Protein 7OXK (pdb70)

Organism: Thermus thermophilus (strain ATCC 27634 / DSM 579 / HB8) (NCBI:txid300852)

Radius of gyration: 18.19 Å; Cα contacts (8 Å, |Δi|>4): 387; chains: 3; bounding box: 28×54×37 Å

Nearest PDB structures (foldseek):
  7oxh-assembly1_A  TM=9.292E-01  e=3.862E-28  Thermus thermophilus HB8
  4odk-assembly1_A  TM=9.612E-01  e=6.413E-27  Thermus thermophilus
  5i7q-assembly1_A  TM=9.514E-01  e=7.307E-13  Homo sapiens
  4dt4-assembly1_A  TM=8.333E-01  e=6.173E-13  Escherichia coli K-12
  2m2a-assembly1_A  TM=6.272E-01  e=4.429E-09  Escherichia coli K-12

Secondary structure (DSSP, 8-state):
-B--TTEEEEEEEEEEETTEEEEEEEEEEETTSS-B-HHHHHHHTT-BTT-EEEEEE-STTTT-PPPGGGEEEEEGGGS-TTS---TT-EEEEE-SS--EEEEEEEEEETTEEEEE-S-TTTT--EEEEEEEEEEEEPPHHHHHHTS---/--TTTT-BSS----/----S---EE-

Structure (mmCIF, N/CA/C/O backbone):
data_7OXK
#
_entry.id   7OXK
#
_cell.length_a   109.365
_cell.length_b   109.365
_cell.length_c   93.641
_cell.angle_alpha   90.000
_cell.angle_beta   90.000
_cell.angle_gamma   120.000
#
_symmetry.space_group_name_H-M   'P 64 2 2'
#
loop_
_entity.id
_entity.type
_entity.pdbx_description
1 polymer 'Peptidyl-prolyl cis-trans isomerase'
2 polymer '30S ribosomal protein S2'
3 water water
#
loop_
_atom_site.group_PDB
_atom_site.id
_atom_site.type_symbol
_atom_site.label_atom_id
_atom_site.label_alt_id
_atom_site.label_comp_id
_atom_site.label_asym_id
_atom_site.label_entity_id
_atom_site.label_seq_id
_atom_site.pdbx_PDB_ins_code
_atom_site.Cartn_x
_atom_site.Cartn_y
_atom_site.Cartn_z
_atom_site.occupancy
_atom_site.B_iso_or_equiv
_atom_site.auth_seq_id
_atom_site.auth_comp_id
_atom_site.auth_asym_id
_atom_site.auth_atom_id
_atom_site.pdbx_PDB_model_num
ATOM 1 N N . MET A 1 1 ? 40.43400 63.04900 29.24000 1.000 134.23033 1 MET A N 1
ATOM 2 C CA . MET A 1 1 ? 39.15800 62.35000 29.34500 1.000 128.65127 1 MET A CA 1
ATOM 3 C C . MET A 1 1 ? 39.03600 61.67000 30.71100 1.000 115.53065 1 MET A C 1
ATOM 4 O O . MET A 1 1 ? 40.03800 61.27200 31.30600 1.000 118.60479 1 MET A O 1
ATOM 9 N N . LYS A 1 2 ? 37.81000 61.55300 31.21600 1.000 105.45921 2 LYS A N 1
ATOM 10 C CA . LYS A 1 2 ? 37.56500 61.02100 32.54700 1.000 103.17838 2 LYS A CA 1
ATOM 11 C C . LYS A 1 2 ? 36.94200 59.63300 32.47100 1.000 100.13601 2 LYS A C 1
ATOM 12 O O . LYS A 1 2 ? 36.22400 59.30300 31.52200 1.000 97.79396 2 LYS A O 1
ATOM 18 N N . VAL A 1 3 ? 37.22000 58.82700 33.49500 1.000 96.52747 3 VAL A N 1
ATOM 19 C CA . VAL A 1 3 ? 36.68400 57.47300 33.56900 1.000 89.05149 3 VAL A CA 1
ATOM 20 C C . VAL A 1 3 ? 35.17300 57.54300 33.73000 1.000 91.68396 3 VAL A C 1
ATOM 21 O O . VAL A 1 3 ? 34.66100 58.15400 34.67700 1.000 91.50088 3 VAL A O 1
ATOM 25 N N . GLY A 1 4 ? 34.45700 56.91100 32.81100 1.000 92.06352 4 GLY A N 1
ATOM 26 C CA . GLY A 1 4 ? 33.01700 56.87300 32.87900 1.000 80.10618 4 GLY A CA 1
ATOM 27 C C . GLY A 1 4 ? 32.48300 55.70300 32.08900 1.000 84.16500 4 GLY A C 1
ATOM 28 O O . GLY A 1 4 ? 33.23500 54.83500 31.64100 1.000 88.22857 4 GLY A O 1
ATOM 29 N N . GLN A 1 5 ? 31.16500 55.69900 31.91100 1.000 86.87766 5 GLN A N 1
ATOM 30 C CA . GLN A 1 5 ? 30.50600 54.59500 31.22800 1.000 81.03814 5 GLN A CA 1
ATOM 31 C C . GLN A 1 5 ? 31.00500 54.45600 29.79500 1.000 88.85361 5 GLN A C 1
ATOM 32 O O . GLN A 1 5 ? 31.29900 55.44900 29.12100 1.000 100.45246 5 GLN A O 1
ATOM 38 N N . ASP A 1 6 ? 31.11400 53.20400 29.34200 1.000 96.08670 6 ASP A N 1
ATOM 39 C CA . ASP A 1 6 ? 31.48700 52.83800 27.97500 1.000 94.47158 6 ASP A CA 1
ATOM 40 C C . ASP A 1 6 ? 32.90000 53.29500 27.60400 1.000 86.44080 6 ASP A C 1
ATOM 41 O O . ASP A 1 6 ? 33.25800 53.32200 26.42300 1.000 91.65838 6 ASP A O 1
ATOM 46 N N . LYS A 1 7 ? 33.72400 53.64700 28.58600 1.000 81.90056 7 LYS A N 1
ATOM 47 C CA . LYS A 1 7 ? 35.11500 54.00200 28.34400 1.000 76.60488 7 LYS A CA 1
ATOM 48 C C . LYS A 1 7 ? 35.99300 52.79300 28.62700 1.000 75.45089 7 LYS A C 1
ATOM 49 O O . LYS A 1 7 ? 35.87700 52.17300 29.69000 1.000 87.49441 7 LYS A O 1
ATOM 55 N N . VAL A 1 8 ? 36.85300 52.44900 27.67100 1.000 76.37275 8 VAL A N 1
ATOM 56 C CA . VAL A 1 8 ? 37.91100 51.48000 27.92600 1.000 83.09316 8 VAL A CA 1
ATOM 57 C C . VAL A 1 8 ? 38.98800 52.14900 28.76600 1.000 77.13502 8 VAL A C 1
ATOM 58 O O . VAL A 1 8 ? 39.58900 53.15100 28.35400 1.000 87.20164 8 VAL A O 1
ATOM 62 N N . VAL A 1 9 ? 39.23500 51.59800 29.94800 1.000 74.09746 9 VAL A N 1
ATOM 63 C CA . VAL A 1 9 ? 40.16400 52.17500 30.90900 1.000 85.04728 9 VAL A CA 1
ATOM 64 C C . VAL A 1 9 ? 41.27700 51.16900 31.13000 1.000 82.38828 9 VAL A C 1
ATOM 65 O O . VAL A 1 9 ? 41.01300 50.01500 31.48700 1.000 84.55114 9 VAL A O 1
ATOM 69 N N . THR A 1 10 ? 42.51200 51.59500 30.91100 1.000 82.28376 10 THR A N 1
ATOM 70 C CA . THR A 1 10 ? 43.67000 50.81000 31.29400 1.000 94.06488 10 THR A CA 1
ATOM 71 C C . THR A 1 10 ? 44.32500 51.46100 32.50300 1.000 91.83297 10 THR A C 1
ATOM 72 O O . THR A 1 10 ? 44.47100 52.69200 32.55600 1.000 91.92755 10 THR A O 1
ATOM 76 N N . ILE A 1 11 ? 44.70200 50.62400 33.47500 1.000 86.71939 11 ILE A N 1
ATOM 77 C CA . ILE A 1 11 ? 45.28700 51.06700 34.73600 1.000 94.21177 11 ILE A CA 1
ATOM 78 C C . ILE A 1 11 ? 46.35400 50.07900 35.19000 1.000 97.11986 11 ILE A C 1
ATOM 79 O O . ILE A 1 11 ? 46.27100 48.87100 34.93200 1.000 95.34846 11 ILE A O 1
ATOM 84 N N . ARG A 1 12 ? 47.36300 50.61600 35.87900 1.000 105.11135 12 ARG A N 1
ATOM 85 C CA . ARG A 1 12 ? 48.32700 49.83900 36.64300 1.000 105.11846 12 ARG A CA 1
ATOM 86 C C . ARG A 1 12 ? 47.86700 49.73800 38.09100 1.000 102.53507 12 ARG A C 1
ATOM 87 O O . ARG A 1 12 ? 47.22700 50.64900 38.62200 1.000 107.41601 12 ARG A O 1
ATOM 95 N N . TYR A 1 13 ? 48.21100 48.62600 38.73500 1.000 103.01736 13 TYR A N 1
ATOM 96 C CA . TYR A 1 13 ? 47.74400 48.38300 40.09100 1.000 108.20189 13 TYR A CA 1
ATOM 97 C C . TYR A 1 13 ? 48.74800 47.52600 40.84400 1.000 119.72299 13 TYR A C 1
ATOM 98 O O . TYR A 1 13 ? 49.55500 46.80300 40.25200 1.000 128.29571 13 TYR A O 1
ATOM 107 N N . THR A 1 14 ? 48.67300 47.61800 42.16800 1.000 122.92325 14 THR A N 1
ATOM 108 C CA . THR A 1 14 ? 49.30000 46.66400 43.06900 1.000 124.41332 14 THR A CA 1
ATOM 109 C C . THR A 1 14 ? 48.36200 46.46400 44.25300 1.000 120.20038 14 THR A C 1
ATOM 110 O O . THR A 1 14 ? 47.79000 47.42800 44.77200 1.000 117.72692 14 THR A O 1
ATOM 114 N N . LEU A 1 15 ? 48.18000 45.20900 44.65300 1.000 116.51074 15 LEU A N 1
ATOM 115 C CA . LEU A 1 15 ? 47.14400 44.82200 45.60000 1.000 105.97871 15 LEU A CA 1
ATOM 116 C C . LEU A 1 15 ? 47.75500 44.46200 46.94500 1.000 115.88403 15 LEU A C 1
ATOM 117 O O . LEU A 1 15 ? 48.63500 43.59900 47.02400 1.000 119.27190 15 LEU A O 1
ATOM 122 N N . GLN A 1 16 ? 47.27300 45.11600 47.99700 1.000 122.07891 16 GLN A N 1
ATOM 123 C CA . GLN A 1 16 ? 47.65100 44.81200 49.36800 1.000 129.45643 16 GLN A CA 1
ATOM 124 C C . GLN A 1 16 ? 46.50600 44.07800 50.05000 1.000 131.85562 16 GLN A C 1
ATOM 125 O O . GLN A 1 16 ? 45.36800 44.55700 50.05000 1.000 149.49883 16 GLN A O 1
ATOM 131 N N . VAL A 1 17 ? 46.80300 42.90900 50.60800 1.000 123.62314 17 VAL A N 1
ATOM 132 C CA . VAL A 1 17 ? 45.88200 42.19400 51.48300 1.000 115.75589 17 VAL A CA 1
ATOM 133 C C . VAL A 1 17 ? 46.62500 41.89600 52.77700 1.000 127.41487 17 VAL A C 1
ATOM 134 O O . VAL A 1 17 ? 47.66400 41.22500 52.75800 1.000 133.72982 17 VAL A O 1
ATOM 138 N N . GLU A 1 18 ? 46.09700 42.40200 53.89500 1.000 133.90624 18 GLU A N 1
ATOM 139 C CA . GLU A 1 18 ? 46.69100 42.20600 55.22000 1.000 146.50356 18 GLU A CA 1
ATOM 140 C C . GLU A 1 18 ? 48.09900 42.79700 55.29000 1.000 151.79849 18 GLU A C 1
ATOM 141 O O . GLU A 1 18 ? 49.00300 42.22800 55.90500 1.000 164.02669 18 GLU A O 1
ATOM 147 N N . GLY A 1 19 ? 48.28900 43.95600 54.65600 1.000 144.62477 19 GLY A N 1
ATOM 148 C CA . GLY A 1 19 ? 49.58200 44.60600 54.61200 1.000 142.92461 19 GLY A CA 1
ATOM 149 C C . GLY A 1 19 ? 50.60500 43.95200 53.70800 1.000 137.13153 19 GLY A C 1
ATOM 150 O O . GLY A 1 19 ? 51.64300 44.56400 53.42700 1.000 135.39988 19 GLY A O 1
ATOM 151 N N . GLU A 1 20 ? 50.35500 42.73100 53.24700 1.000 135.29444 20 GLU A N 1
ATOM 152 C CA . GLU A 1 20 ? 51.24000 42.03400 52.32900 1.000 143.97204 20 GLU A CA 1
ATOM 153 C C . GLU A 1 20 ? 50.83200 42.34100 50.89100 1.000 148.98289 20 GLU A C 1
ATOM 154 O O . GLU A 1 20 ? 49.66200 42.60300 50.60400 1.000 151.51803 20 GLU A O 1
ATOM 160 N N . VAL A 1 21 ? 51.81500 42.34500 49.99200 1.000 150.76306 21 VAL A N 1
ATOM 161 C CA . VAL A 1 21 ? 51.55600 42.48700 48.56200 1.000 138.24922 21 VAL A CA 1
ATOM 162 C C . VAL A 1 21 ? 51.36400 41.09800 47.97200 1.000 139.16387 21 VAL A C 1
ATOM 163 O O . VAL A 1 21 ? 52.15700 40.18700 48.23800 1.000 148.53944 21 VAL A O 1
ATOM 167 N N . LEU A 1 22 ? 50.31300 40.92900 47.17500 1.000 134.36982 22 LEU A N 1
ATOM 168 C CA . LEU A 1 22 ? 49.99700 39.63000 46.59900 1.000 146.78945 22 LEU A CA 1
ATOM 169 C C . LEU A 1 22 ? 50.01800 39.60300 45.08000 1.000 163.92613 22 LEU A C 1
ATOM 170 O O . LEU A 1 22 ? 50.27900 38.54300 44.50600 1.000 198.77438 22 LEU A O 1
ATOM 175 N N . ASP A 1 23 ? 49.75700 40.72500 44.41300 1.000 150.33889 23 ASP A N 1
ATOM 176 C CA . ASP A 1 23 ? 49.98300 40.80600 42.97700 1.000 145.95545 23 ASP A CA 1
ATOM 177 C C . ASP A 1 23 ? 50.11500 42.26900 42.58300 1.000 129.41408 23 ASP A C 1
ATOM 178 O O . ASP A 1 23 ? 49.67500 43.17000 43.30100 1.000 121.77507 23 ASP A O 1
ATOM 183 N N . GLN A 1 24 ? 50.77600 42.48800 41.44900 1.000 123.43239 24 GLN A N 1
ATOM 184 C CA . GLN A 1 24 ? 50.89100 43.80000 40.83300 1.000 122.00687 24 GLN A CA 1
ATOM 185 C C . GLN A 1 24 ? 50.88800 43.59100 39.32900 1.000 126.61227 24 GLN A C 1
ATOM 186 O O . GLN A 1 24 ? 51.45600 42.61500 38.83300 1.000 131.30675 24 GLN A O 1
ATOM 192 N N . GLY A 1 25 ? 50.24000 44.49500 38.60900 1.000 124.02411 25 GLY A N 1
ATOM 193 C CA . GLY A 1 25 ? 50.12300 44.31600 37.17800 1.000 121.03928 25 GLY A CA 1
ATOM 194 C C . GLY A 1 25 ? 49.44500 45.48200 36.50200 1.000 108.73512 25 GLY A C 1
ATOM 195 O O . GLY A 1 25 ? 49.36900 46.58600 37.04500 1.000 101.95752 25 GLY A O 1
ATOM 196 N N . GLU A 1 26 ? 48.94300 45.21000 35.30100 1.000 102.07775 26 GLU A N 1
ATOM 197 C CA . GLU A 1 26 ? 48.41500 46.23400 34.41200 1.000 106.93876 26 GLU A CA 1
ATOM 198 C C . GLU A 1 26 ? 47.31300 45.60200 33.57900 1.000 106.66074 26 GLU A C 1
ATOM 199 O O . GLU A 1 26 ? 47.50000 44.50600 33.03900 1.000 116.06772 26 GLU A O 1
ATOM 205 N N . LEU A 1 27 ? 46.17100 46.27900 33.47900 1.000 87.99260 27 LEU A N 1
ATOM 206 C CA . LEU A 1 27 ? 45.04900 45.68700 32.76200 1.000 91.20470 27 LEU A CA 1
ATOM 207 C C . LEU A 1 27 ? 44.10800 46.77700 32.27600 1.000 94.89870 27 LEU A C 1
ATOM 208 O O . LEU A 1 27 ? 44.06500 47.88100 32.82600 1.000 94.80913 27 LEU A O 1
ATOM 213 N N . SER A 1 28 ? 43.34100 46.43700 31.24100 1.000 93.96127 28 SER A N 1
ATOM 214 C CA . SER A 1 28 ? 42.35000 47.32300 30.65200 1.000 79.66361 28 SER A CA 1
ATOM 215 C C . SER A 1 28 ? 40.99400 46.63500 30.66900 1.000 85.15056 28 SER A C 1
ATOM 216 O O . SER A 1 28 ? 40.88300 45.45200 30.33300 1.000 95.07314 28 SER A O 1
ATOM 219 N N . TYR A 1 29 ? 39.96800 47.38300 31.06000 1.000 72.22683 29 TYR A N 1
ATOM 220 C CA . TYR A 1 29 ? 38.61900 46.85600 31.17400 1.000 70.63733 29 TYR A CA 1
ATOM 221 C C . TYR A 1 29 ? 37.63600 47.84500 30.57100 1.000 80.63667 29 TYR A C 1
ATOM 222 O O . TYR A 1 29 ? 37.90000 49.05000 30.50700 1.000 83.91107 29 TYR A O 1
ATOM 231 N N . LEU A 1 30 ? 36.49400 47.32500 30.13200 1.000 83.05409 30 LEU A N 1
ATOM 232 C CA . LEU A 1 30 ? 35.40600 48.18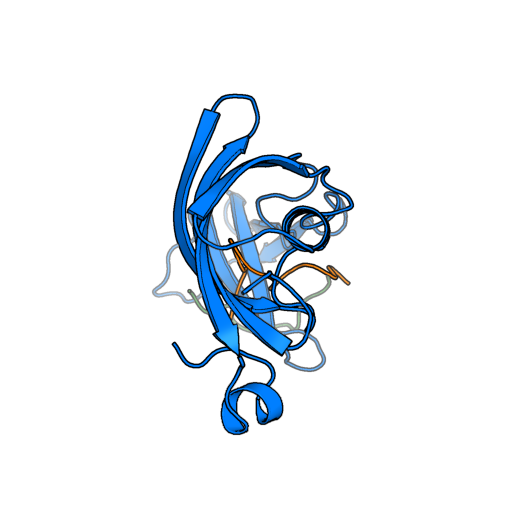000 29.67700 1.000 66.56939 30 LEU A CA 1
ATOM 233 C C . LEU A 1 30 ? 34.60900 48.64300 30.89000 1.000 64.08208 30 LEU A C 1
ATOM 234 O O . LEU A 1 30 ? 34.03500 47.82400 31.61800 1.000 65.40043 30 LEU A O 1
ATOM 239 N N . HIS A 1 31 ? 34.58100 49.95300 31.11300 1.000 64.69201 31 HIS A N 1
ATOM 240 C CA . HIS A 1 31 ? 33.95600 50.50100 32.30800 1.000 70.47085 31 HIS A CA 1
ATOM 241 C C . HIS A 1 31 ? 32.44000 50.45700 32.19000 1.000 75.44798 31 HIS A C 1
ATOM 242 O O . HIS A 1 31 ? 31.87800 50.84600 31.16200 1.000 80.13639 31 HIS A O 1
ATOM 249 N N . GLY A 1 32 ? 31.78300 49.98200 33.24300 1.000 70.42743 32 GLY A N 1
ATOM 250 C CA . GLY A 1 32 ? 30.33700 50.01800 33.32100 1.000 57.87594 32 GLY A CA 1
ATOM 251 C C . GLY A 1 32 ? 29.61500 48.79200 32.81300 1.000 61.24126 32 GLY A C 1
ATOM 252 O O . GLY A 1 32 ? 28.38600 48.82600 32.69200 1.000 70.17443 32 GLY A O 1
ATOM 253 N N . HIS A 1 33 ? 30.32800 47.70800 32.51600 1.000 78.90403 33 HIS A N 1
ATOM 254 C CA . HIS A 1 33 ? 29.69500 46.49400 32.01700 1.000 79.08115 33 HIS A CA 1
ATOM 255 C C . HIS A 1 33 ? 29.91600 45.31100 32.95300 1.000 72.88728 33 HIS A C 1
ATOM 256 O O . HIS A 1 33 ? 29.85600 44.15800 32.51400 1.000 71.25795 33 HIS A O 1
ATOM 2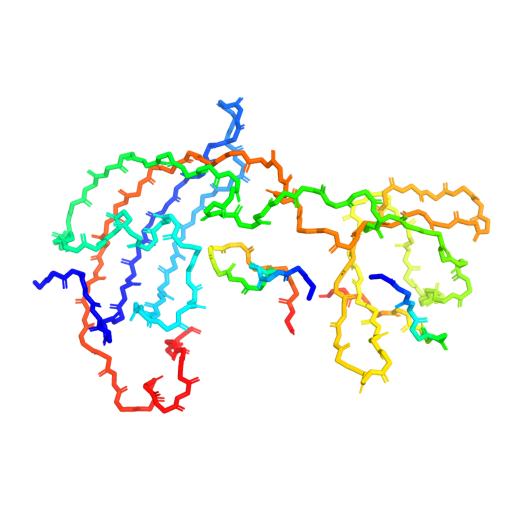63 N N . ARG A 1 34 ? 30.16800 45.58000 34.23700 1.000 75.45681 34 ARG A N 1
ATOM 264 C CA . ARG A 1 34 ? 30.38600 44.54100 35.24500 1.000 69.29591 34 ARG A CA 1
ATOM 265 C C . ARG A 1 34 ? 31.57400 43.65200 34.88100 1.000 74.67383 34 ARG A C 1
ATOM 266 O O . ARG A 1 34 ? 31.50100 42.42400 34.94100 1.000 84.11716 34 ARG A O 1
ATOM 274 N N . ASN A 1 35 ? 32.68000 44.28900 34.49300 1.000 70.19520 35 ASN A N 1
ATOM 275 C CA . ASN A 1 35 ? 33.92800 43.57900 34.24400 1.000 66.60362 35 ASN A CA 1
ATOM 276 C C . ASN A 1 35 ? 34.94700 43.75700 35.36100 1.000 71.23186 35 ASN A C 1
ATOM 277 O O . ASN A 1 35 ? 35.90000 42.97400 35.44200 1.000 70.99269 35 ASN A O 1
ATOM 282 N N . LEU A 1 36 ? 34.78100 44.77100 36.20300 1.000 79.35364 36 LEU A N 1
ATOM 283 C CA . LEU A 1 36 ? 35.65900 45.02100 37.33300 1.000 73.18955 36 LEU A CA 1
ATOM 284 C C . LEU A 1 36 ? 34.86700 44.83700 38.61700 1.000 78.67482 36 LEU A C 1
ATOM 285 O O . LEU A 1 36 ? 33.63400 44.89400 38.61500 1.000 73.51350 36 LEU A O 1
ATOM 290 N N . ILE A 1 37 ? 35.58300 44.61100 39.71600 1.000 81.20909 37 ILE A N 1
ATOM 291 C CA . ILE A 1 37 ? 34.86500 44.44000 40.98500 1.000 82.13378 37 ILE A CA 1
ATOM 292 C C . ILE A 1 37 ? 34.15200 45.73800 41.33300 1.000 72.03249 37 ILE A C 1
ATOM 293 O O . ILE A 1 37 ? 34.68500 46.83300 41.05400 1.000 64.40652 37 ILE A O 1
ATOM 298 N N . PRO A 1 38 ? 32.95400 45.68200 41.92500 1.000 70.03082 38 PRO A N 1
ATOM 299 C CA . PRO A 1 38 ? 32.19200 46.92100 42.16300 1.000 66.63231 38 PRO A CA 1
ATOM 300 C C . PRO A 1 38 ? 32.98600 48.01700 42.85300 1.000 72.48560 38 PRO A C 1
ATOM 301 O O . PRO A 1 38 ? 33.03000 49.14100 42.34300 1.000 70.74348 38 PRO A O 1
ATOM 305 N N . GLY A 1 39 ? 33.63500 47.71700 43.98200 1.000 79.45427 39 GLY A N 1
ATOM 306 C CA . GLY A 1 39 ? 34.31800 48.76000 44.73400 1.000 79.56421 39 GLY A CA 1
ATOM 307 C C . GLY A 1 39 ? 35.36400 49.49200 43.91400 1.000 85.22346 39 GLY A C 1
ATOM 308 O O . GLY A 1 39 ? 35.44600 50.72300 43.94200 1.000 99.96095 39 GLY A O 1
ATOM 309 N N . LEU A 1 40 ? 36.17300 48.74500 43.16400 1.000 85.44297 40 LEU A N 1
ATOM 310 C CA . LEU A 1 40 ? 37.18200 49.37900 42.32400 1.000 85.83626 40 LEU A CA 1
ATOM 311 C C . LEU A 1 40 ? 36.53900 50.25200 41.25300 1.000 83.77645 40 LEU A C 1
ATOM 312 O O . LEU A 1 40 ? 37.03800 51.34200 40.94700 1.000 85.63254 40 LEU A O 1
ATOM 317 N N . GLU A 1 41 ? 35.42700 49.79000 40.67300 1.000 81.80452 41 GLU A N 1
ATOM 318 C CA . GLU A 1 41 ? 34.75000 50.57700 39.64800 1.000 80.93567 41 GLU A CA 1
ATOM 319 C C . GLU A 1 41 ? 34.21200 51.87800 40.23300 1.000 90.95514 41 GLU A C 1
ATOM 320 O O . GLU A 1 41 ? 34.38200 52.95300 39.64500 1.000 96.84647 41 GLU A O 1
ATOM 326 N N . GLU A 1 42 ? 33.56800 51.80100 41.40100 1.000 87.87431 42 GLU A N 1
ATOM 327 C CA . GLU A 1 42 ? 33.09500 53.01200 42.06500 1.000 92.65299 42 GLU A CA 1
ATOM 328 C C . GLU A 1 42 ? 34.25100 53.94400 42.39700 1.000 92.94893 42 GLU A C 1
ATOM 329 O O . GLU A 1 42 ? 34.10000 55.17000 42.32900 1.000 103.81154 42 GLU A O 1
ATOM 335 N N . ALA A 1 43 ? 35.41200 53.38300 42.74400 1.000 89.57230 43 ALA A N 1
ATOM 336 C CA . ALA A 1 43 ? 36.57200 54.21200 43.05500 1.000 85.42461 43 ALA A CA 1
ATOM 337 C C . ALA A 1 43 ? 37.09100 54.93200 41.81700 1.000 92.89162 43 ALA A C 1
ATOM 338 O O . ALA A 1 43 ? 37.46900 56.10800 41.88900 1.000 102.52800 43 ALA A O 1
ATOM 340 N N . LEU A 1 44 ? 37.11600 54.24700 40.67400 1.000 90.15235 44 LEU A N 1
ATOM 341 C CA . LEU A 1 44 ? 37.67600 54.82900 39.46100 1.000 86.29954 44 LEU A CA 1
ATOM 342 C C . LEU A 1 44 ? 36.72500 55.78700 38.75400 1.000 85.85169 44 LEU A C 1
ATOM 343 O O . LEU A 1 44 ? 37.17200 56.53200 37.87700 1.000 80.12196 44 LEU A O 1
ATOM 348 N N . GLU A 1 45 ? 35.44100 55.78600 39.10700 1.000 85.95631 45 GLU A N 1
ATOM 349 C CA . GLU A 1 45 ? 34.47900 56.64300 38.42500 1.000 86.28527 45 GLU A CA 1
ATOM 350 C C . GLU A 1 45 ? 34.84200 58.10900 38.62200 1.000 94.58641 45 GLU A C 1
ATOM 351 O O . GLU A 1 45 ? 35.09300 58.55500 39.74600 1.000 102.47363 45 GLU A O 1
ATOM 357 N N . GLY A 1 46 ? 34.88400 58.85300 37.51700 1.000 93.95673 46 GLY A N 1
ATOM 358 C CA . GLY A 1 46 ? 35.19500 60.26400 37.54800 1.000 100.93107 46 GLY A CA 1
ATOM 359 C C . GLY A 1 46 ? 36.66900 60.60000 37.48700 1.000 111.63433 46 GLY A C 1
ATOM 360 O O . GLY A 1 46 ? 37.00900 61.76600 37.24700 1.000 125.62107 46 GLY A O 1
ATOM 361 N N . ARG A 1 47 ? 37.55200 59.62700 37.69600 1.000 105.10018 47 ARG A N 1
ATOM 362 C CA . ARG A 1 47 ? 38.98100 59.89300 37.66400 1.000 102.62531 47 ARG A CA 1
ATOM 363 C C . ARG A 1 47 ? 39.42600 60.27800 36.25600 1.000 106.68044 47 ARG A C 1
ATOM 364 O O . ARG A 1 47 ? 38.78600 59.94300 35.25600 1.000 103.71742 47 ARG A O 1
ATOM 372 N N . GLU A 1 48 ? 40.54600 60.99400 36.19100 1.000 116.19070 48 GLU A N 1
ATOM 373 C CA . GLU A 1 48 ? 41.10900 61.48400 34.94400 1.000 121.86898 48 GLU A CA 1
ATOM 374 C C . GLU A 1 48 ? 42.49100 60.87600 34.73700 1.000 117.57641 48 GLU A C 1
ATOM 375 O O . GLU A 1 48 ? 43.20400 60.59100 35.70200 1.000 116.60867 48 GLU A O 1
ATOM 381 N N . GLU A 1 49 ? 42.84900 60.66700 33.46700 1.000 121.03060 49 GLU A N 1
ATOM 382 C CA . GLU A 1 49 ? 44.16000 60.15400 33.07500 1.000 127.21882 49 GLU A CA 1
ATOM 383 C C . GLU A 1 49 ? 45.28300 60.78700 33.88800 1.000 133.20620 49 GLU A C 1
ATOM 384 O O . GLU A 1 49 ? 45.34800 62.01000 34.03500 1.000 135.38091 49 GLU A O 1
ATOM 390 N N . GLY A 1 50 ? 46.16900 59.94100 34.41300 1.000 134.10445 50 GLY A N 1
ATOM 391 C CA . GLY A 1 50 ? 47.31700 60.37900 35.17200 1.000 138.96694 50 GLY A CA 1
ATOM 392 C C . GLY A 1 50 ? 47.13000 60.36000 36.67500 1.000 136.77871 50 GLY A C 1
ATOM 393 O O . GLY A 1 50 ? 48.12600 60.37700 37.40800 1.000 139.81420 50 GLY A O 1
ATOM 394 N N . GLU A 1 51 ? 45.88600 60.32400 37.15000 1.000 133.44742 51 GLU A N 1
ATOM 395 C CA . GLU A 1 51 ? 45.62600 60.31700 38.58100 1.000 131.73442 51 GLU A CA 1
ATOM 396 C C . GLU A 1 51 ? 46.14700 59.03300 39.21800 1.000 128.74559 51 GLU A C 1
ATOM 397 O O . GLU A 1 51 ? 46.36900 58.01800 38.55300 1.000 124.85197 51 GLU A O 1
ATOM 403 N N . ALA A 1 52 ? 46.34000 59.09200 40.53300 1.000 132.09825 52 ALA A N 1
ATOM 404 C CA . ALA A 1 52 ? 46.78000 57.94000 41.30500 1.000 128.84358 52 ALA A CA 1
ATOM 405 C C . ALA A 1 52 ? 46.20200 58.05400 42.70700 1.000 123.77048 52 ALA A C 1
ATOM 406 O O . ALA A 1 52 ? 46.10000 59.15700 43.25200 1.000 122.31165 52 ALA A O 1
ATOM 408 N N . PHE A 1 53 ? 45.82700 56.91400 43.28200 1.000 118.64961 53 PHE A N 1
ATOM 409 C CA . PHE A 1 53 ? 45.16800 56.92000 44.58100 1.000 118.06148 53 PHE A CA 1
ATOM 410 C C . PHE A 1 53 ? 45.20700 55.53100 45.20300 1.000 109.53404 53 PHE A C 1
ATOM 411 O O . PHE A 1 53 ? 45.37800 54.51600 44.51800 1.000 98.94195 53 PHE A O 1
ATOM 419 N N . GLN A 1 54 ? 45.05500 55.51000 46.52500 1.000 111.36093 54 GLN A N 1
ATOM 420 C CA . GLN A 1 54 ? 44.80200 54.28600 47.26300 1.000 116.33685 54 GLN A CA 1
ATOM 421 C C . GLN A 1 54 ? 43.30000 54.06600 47.36500 1.000 115.03841 54 GLN A C 1
ATOM 422 O O . GLN A 1 54 ? 42.51100 55.01600 47.37500 1.000 112.30389 54 GLN A O 1
ATOM 428 N N . ALA A 1 55 ? 42.91000 52.79700 47.43200 1.000 110.92210 55 ALA A N 1
ATOM 429 C CA . ALA A 1 55 ? 41.49900 52.43800 47.47100 1.000 102.02219 55 ALA A CA 1
ATOM 430 C C . ALA A 1 55 ? 41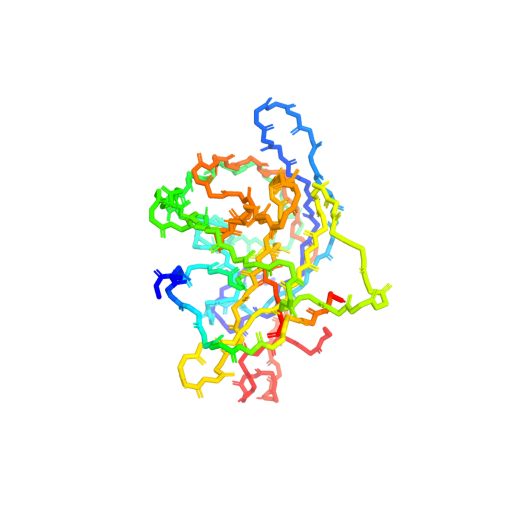.31100 51.19800 48.33100 1.000 104.70254 55 ALA A C 1
ATOM 431 O O . ALA A 1 55 ? 41.96200 50.17500 48.10000 1.000 108.48631 55 ALA A O 1
ATOM 433 N N . HIS A 1 56 ? 40.42300 51.29700 49.31600 1.000 104.85522 56 HIS A N 1
ATOM 434 C CA . HIS A 1 56 ? 40.07500 50.17700 50.18100 1.000 107.33676 56 HIS A CA 1
ATOM 435 C C . HIS A 1 56 ? 38.74400 49.60100 49.71900 1.000 102.21118 56 HIS A C 1
ATOM 436 O O . HIS A 1 56 ? 37.73000 50.30700 49.69700 1.000 105.00810 56 HIS A O 1
ATOM 443 N N . VAL A 1 57 ? 38.74900 48.32600 49.34600 1.000 98.78541 57 VAL A N 1
ATOM 444 C CA . VAL A 1 57 ? 37.55200 47.65800 48.84800 1.000 94.66170 57 VAL A CA 1
ATOM 445 C C . VAL A 1 57 ? 37.19800 46.49900 49.77200 1.000 94.92320 57 VAL A C 1
ATOM 446 O O . VAL A 1 57 ? 37.89700 45.47300 49.78000 1.000 84.81674 57 VAL A O 1
ATOM 450 N N . PRO A 1 58 ? 36.13000 46.61600 50.55900 1.000 99.58802 58 PRO A N 1
ATOM 451 C CA . PRO A 1 58 ? 35.71500 45.49900 51.41300 1.000 98.80624 58 PRO A CA 1
ATOM 452 C C . PRO A 1 58 ? 35.32400 44.28200 50.58900 1.000 91.59971 58 PRO A C 1
ATOM 453 O O . PRO A 1 58 ? 35.10900 44.35500 49.37600 1.000 94.24422 58 PRO A O 1
ATOM 457 N N . ALA A 1 59 ? 35.22900 43.14300 51.27800 1.000 87.72247 59 ALA A N 1
ATOM 458 C CA . ALA A 1 59 ? 34.93500 41.88600 50.59500 1.000 80.45564 59 ALA A CA 1
ATOM 459 C C . ALA A 1 59 ? 33.58100 41.93300 49.90200 1.000 89.64024 59 ALA A C 1
ATOM 460 O O . ALA A 1 59 ? 33.41900 41.38000 48.80800 1.000 86.94805 59 ALA A O 1
ATOM 462 N N . GLU A 1 60 ? 32.59400 42.58600 50.52400 1.000 93.96171 60 GLU A N 1
ATOM 463 C CA . GLU A 1 60 ? 31.27000 42.67300 49.91700 1.000 99.82317 60 GLU A CA 1
ATOM 464 C C . GLU A 1 60 ? 31.33700 43.32200 48.54000 1.000 94.09244 60 GLU A C 1
ATOM 465 O O . GLU A 1 60 ? 30.64900 42.89000 47.60800 1.000 100.34371 60 GLU A O 1
ATOM 471 N N . LYS A 1 61 ? 32.17200 44.34700 48.39000 1.000 83.66275 61 LYS A N 1
ATOM 472 C CA . LYS A 1 61 ? 32.34200 45.04000 47.12100 1.000 87.72155 61 LYS A CA 1
ATOM 473 C C . LYS A 1 61 ? 33.43800 44.43700 46.25300 1.000 90.84660 61 LYS A C 1
ATOM 474 O O . LYS A 1 61 ? 33.82200 45.05300 45.25300 1.000 93.49217 61 LYS A O 1
ATOM 480 N N . ALA A 1 62 ? 33.95200 43.25400 46.60500 1.000 86.22426 62 ALA A N 1
ATOM 481 C CA . ALA A 1 62 ? 35.06400 42.66700 45.85700 1.000 81.51066 62 ALA A CA 1
ATOM 482 C C . ALA A 1 62 ? 35.11800 41.17300 46.16900 1.000 97.75710 62 ALA A C 1
ATOM 483 O O . ALA A 1 62 ? 35.64300 40.77700 47.21400 1.000 115.12663 62 ALA A O 1
ATOM 485 N N . TYR A 1 63 ? 34.58000 40.36400 45.26000 1.000 88.62893 63 TYR A N 1
ATOM 486 C CA . TYR A 1 63 ? 34.68000 38.90900 45.26300 1.000 87.88170 63 TYR A CA 1
ATOM 487 C C . TYR A 1 63 ? 33.90600 38.25800 46.40300 1.000 85.08731 63 TYR A C 1
ATOM 488 O O . TYR A 1 63 ? 33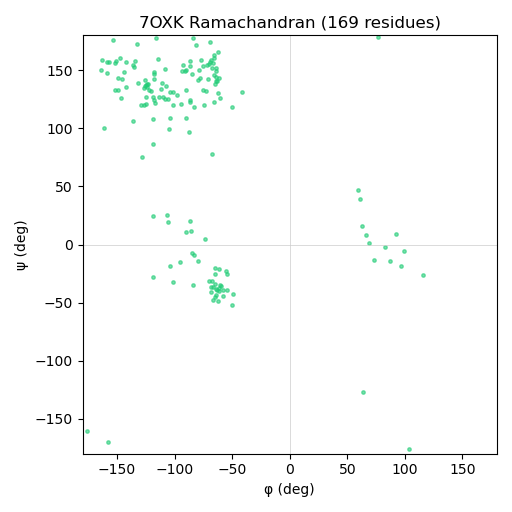.93200 37.02900 46.52600 1.000 85.68405 63 TYR A O 1
ATOM 497 N N . GLY A 1 64 ? 33.21500 39.03100 47.23300 1.000 84.50727 64 GLY A N 1
ATOM 498 C CA . GLY A 1 64 ? 32.21900 38.49100 48.12600 1.000 88.69270 64 GLY A CA 1
ATOM 499 C C . GLY A 1 64 ? 32.77200 37.78100 49.34300 1.000 86.61563 64 GLY A C 1
ATOM 500 O O . GLY A 1 64 ? 33.98500 37.65700 49.53400 1.000 85.11675 64 GLY A O 1
ATOM 501 N N . PRO A 1 65 ? 31.87500 37.30500 50.19600 1.000 86.61009 65 PRO A N 1
ATOM 502 C CA . PRO A 1 65 ? 32.29400 36.59100 51.40400 1.000 96.44974 65 PRO A CA 1
ATOM 503 C C . PRO A 1 65 ? 32.62800 35.13700 51.09800 1.000 100.40136 65 PRO A C 1
ATOM 504 O O . PRO A 1 65 ? 32.38900 34.62900 50.00300 1.000 110.17160 65 PRO A O 1
ATOM 508 N N . HIS A 1 66 ? 33.18800 34.46900 52.10100 1.000 100.95457 66 HIS A N 1
ATOM 509 C CA . HIS A 1 66 ? 33.51800 33.05300 51.99700 1.000 104.03533 66 HIS A CA 1
ATOM 510 C C . HIS A 1 66 ? 32.30000 32.22400 52.38900 1.000 110.12412 66 HIS A C 1
ATOM 511 O O . HIS A 1 66 ? 31.76000 32.38700 53.48800 1.000 121.32003 66 HIS A O 1
ATOM 518 N N . ASP A 1 67 ? 31.87200 31.33800 51.49100 1.000 108.00715 67 ASP A N 1
ATOM 519 C CA . ASP A 1 67 ? 30.70500 30.50100 51.73700 1.000 111.63312 67 ASP A CA 1
ATOM 520 C C . ASP A 1 67 ? 31.14800 29.16600 52.31600 1.000 116.91305 67 ASP A C 1
ATOM 521 O O . ASP A 1 67 ? 31.91700 28.44600 51.66400 1.000 111.34578 67 ASP A O 1
ATOM 526 N N . PRO A 1 68 ? 30.69800 28.79200 53.51800 1.000 123.46247 68 PRO A N 1
ATOM 527 C CA . PRO A 1 68 ? 31.13000 27.50500 54.08300 1.000 128.85860 68 PRO A CA 1
ATOM 528 C C . PRO A 1 68 ? 30.63500 26.31600 53.28500 1.000 132.47102 68 PRO A C 1
ATOM 529 O O . PRO A 1 68 ? 31.34800 25.31000 53.18500 1.000 132.22713 68 PRO A O 1
ATOM 533 N N . GLU A 1 69 ? 29.44100 26.40200 52.70600 1.000 132.07113 69 GLU A N 1
ATOM 534 C CA . GLU A 1 69 ? 28.94600 25.34100 51.83800 1.000 134.95463 69 GLU A CA 1
ATOM 535 C C . GLU A 1 69 ? 29.64800 25.31000 50.48300 1.000 122.18028 69 GLU A C 1
ATOM 536 O O . GLU A 1 69 ? 29.23200 24.52000 49.62800 1.000 124.28839 69 GLU A O 1
ATOM 542 N N . GLY A 1 70 ? 30.66700 26.13800 50.25900 1.000 109.31985 70 GLY A N 1
ATOM 543 C CA . GLY A 1 70 ? 31.52300 26.05400 49.09600 1.000 103.70163 70 GLY A CA 1
ATOM 544 C C . GLY A 1 70 ? 32.66900 25.08100 49.24400 1.000 103.50298 70 GLY A C 1
ATOM 545 O O . GLY A 1 70 ? 33.58400 25.07300 48.41400 1.000 92.53080 70 GLY A O 1
ATOM 546 N N . VAL A 1 71 ? 32.64700 24.25500 50.28600 1.000 108.92546 71 VAL A N 1
ATOM 547 C CA . VAL A 1 71 ? 33.70100 23.28900 50.56500 1.000 104.84134 71 VAL A CA 1
ATOM 548 C C . VAL A 1 71 ? 33.08000 21.90700 50.68600 1.000 113.93624 71 VAL A C 1
ATOM 549 O O . VAL A 1 71 ? 32.20200 21.68800 51.53400 1.000 129.61316 71 VAL A O 1
ATOM 553 N N . GLN A 1 72 ? 33.50900 20.97900 49.84200 1.000 110.91656 72 GLN A N 1
ATOM 554 C CA . GLN A 1 72 ? 33.04600 19.60300 49.92200 1.000 124.91295 72 GLN A CA 1
ATOM 555 C C . GLN A 1 72 ? 34.12200 18.69100 49.34300 1.000 119.21240 72 GLN A C 1
ATOM 556 O O . GLN A 1 72 ? 35.15000 19.15200 48.83200 1.000 116.85135 72 GLN A O 1
ATOM 562 N N . VAL A 1 73 ? 33.87400 17.38400 49.42300 1.000 116.30959 73 VAL A N 1
ATOM 563 C CA . VAL A 1 73 ? 34.85600 16.36300 49.08000 1.000 121.98156 73 VAL A CA 1
ATOM 564 C C . VAL A 1 73 ? 34.40400 15.63200 47.82100 1.000 132.48324 73 VAL A C 1
ATOM 565 O O . VAL A 1 73 ? 33.23700 15.24100 47.70000 1.000 140.49762 73 VAL A O 1
ATOM 569 N N . VAL A 1 74 ? 35.33800 15.45200 46.89100 1.000 132.15207 74 VAL A N 1
ATOM 570 C CA . VAL A 1 74 ? 35.11900 14.72300 45.64400 1.000 140.60384 74 VAL A CA 1
ATOM 571 C C . VAL A 1 74 ? 36.18600 13.63600 45.56000 1.000 138.40453 74 VAL A C 1
ATOM 572 O O . VAL A 1 74 ? 37.35200 13.89800 45.88700 1.000 140.81567 74 VAL A O 1
ATOM 576 N N . PRO A 1 75 ? 35.84600 12.40800 45.16600 1.000 137.31223 75 PRO A N 1
ATOM 577 C CA . PRO A 1 75 ? 36.87100 11.36100 45.07800 1.000 138.49119 75 PRO A CA 1
ATOM 578 C C . PRO A 1 75 ? 37.92500 11.69300 44.03200 1.000 132.81443 75 PRO A C 1
ATOM 579 O O . PRO A 1 75 ? 37.66500 12.39900 43.05500 1.000 131.40736 75 PRO A O 1
ATOM 583 N N . LEU A 1 76 ? 39.13500 11.17100 44.25200 1.000 131.40719 76 LEU A N 1
ATOM 584 C CA . LEU A 1 76 ? 40.20700 11.32900 43.27500 1.000 135.70282 76 LEU A CA 1
ATOM 585 C C . LEU A 1 76 ? 39.85400 10.69600 41.93500 1.000 148.91888 76 LEU A C 1
ATOM 586 O O . LEU A 1 76 ? 40.43900 11.06800 40.91200 1.000 154.31752 76 LEU A O 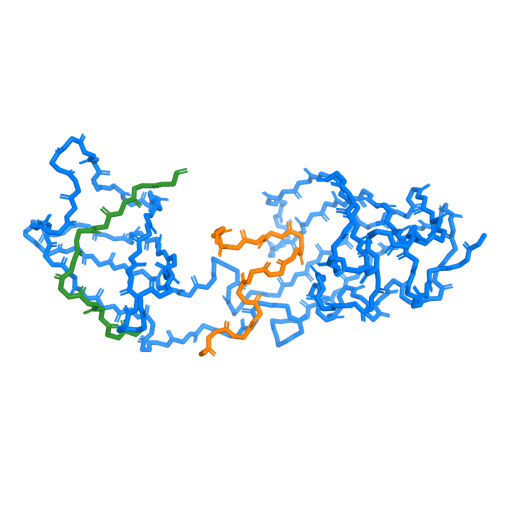1
ATOM 591 N N . SER A 1 77 ? 38.90000 9.75900 41.91900 1.000 153.23370 77 SER A N 1
ATOM 592 C CA . SER A 1 77 ? 38.48800 9.11500 40.67600 1.000 160.76337 77 SER A CA 1
ATOM 593 C C . SER A 1 77 ? 38.08300 10.12900 39.61300 1.000 158.68523 77 SER A C 1
ATOM 594 O O . SER A 1 77 ? 38.16000 9.83800 38.41400 1.000 164.62771 77 SER A O 1
ATOM 597 N N . ALA A 1 78 ? 37.65600 11.32100 40.03100 1.000 152.97607 78 ALA A N 1
ATOM 598 C CA . ALA A 1 78 ? 37.24500 12.36000 39.09900 1.000 153.77799 78 ALA A CA 1
ATOM 599 C C . ALA A 1 78 ? 38.40400 13.20000 38.58200 1.000 156.78597 78 ALA A C 1
ATOM 600 O O . ALA A 1 78 ? 38.20000 14.02200 37.68500 1.000 172.06883 78 ALA A O 1
ATOM 602 N N . PHE A 1 79 ? 39.59100 13.03600 39.10400 1.000 146.91129 79 PHE A N 1
ATOM 603 C CA . PHE A 1 79 ? 40.63800 13.87500 38.55000 1.000 134.62918 79 PHE A CA 1
ATOM 604 C C . PHE A 1 79 ? 41.36100 13.16000 37.42000 1.000 136.55494 79 PHE A C 1
ATOM 605 O O . PHE A 1 79 ? 41.37100 11.92600 37.35300 1.000 133.83566 79 PHE A O 1
ATOM 613 N N . PRO A 1 80 ? 41.95900 13.91300 36.49900 1.000 138.89164 80 PRO A N 1
ATOM 614 C CA . PRO A 1 80 ? 42.73100 13.28100 35.42400 1.000 153.96603 80 PRO A CA 1
ATOM 615 C C . PRO A 1 80 ? 43.88400 12.46900 35.99900 1.000 170.29786 80 PRO A C 1
ATOM 616 O O . PRO A 1 80 ? 44.68400 12.97500 36.79000 1.000 169.75861 80 PRO A O 1
ATOM 620 N N . GLU A 1 81 ? 43.94700 11.18900 35.60900 1.000 184.52557 81 GLU A N 1
ATOM 621 C CA . GLU A 1 81 ? 45.00300 10.30000 36.09600 1.000 194.73964 81 GLU A CA 1
ATOM 622 C C . GLU A 1 81 ? 46.38300 10.88600 35.83100 1.000 196.28091 81 GLU A C 1
ATOM 623 O O . GLU A 1 81 ? 47.29200 10.77400 36.66200 1.000 188.92442 81 GLU A O 1
ATOM 629 N N . ASP A 1 82 ? 46.55400 11.50900 34.66800 1.000 213.36614 82 ASP A N 1
ATOM 630 C CA . ASP A 1 82 ? 47.77000 12.24500 34.35200 1.000 223.48627 82 ASP A CA 1
ATOM 631 C C . ASP A 1 82 ? 48.03800 13.38500 35.32500 1.000 222.69539 82 ASP A C 1
ATOM 632 O O . ASP A 1 82 ? 49.20200 13.69400 35.59500 1.000 222.89528 82 ASP A O 1
ATOM 637 N N . ALA A 1 83 ? 46.99500 14.05400 35.81300 1.000 223.79939 83 ALA A N 1
ATOM 638 C CA . ALA A 1 83 ? 47.17600 15.26800 36.59700 1.000 208.45893 83 ALA A CA 1
ATOM 639 C C . ALA A 1 83 ? 47.37700 14.93600 38.06900 1.000 198.42631 83 ALA A C 1
ATOM 640 O O . ALA A 1 83 ? 46.98100 13.87000 38.54800 1.000 207.84467 83 ALA A O 1
ATOM 642 N N . GLU A 1 84 ? 47.99500 15.86400 38.79000 1.000 181.31738 84 GLU A N 1
ATOM 643 C CA . GLU A 1 84 ? 48.36100 15.64700 40.18200 1.000 171.12903 84 GLU A CA 1
ATOM 644 C C . GLU A 1 84 ? 47.55300 16.57200 41.07900 1.000 150.53766 84 GLU A C 1
ATOM 645 O O . GLU A 1 84 ? 47.52300 17.78900 40.86400 1.000 143.39069 84 GLU A O 1
ATOM 651 N N . VAL A 1 85 ? 46.89300 15.99300 42.07500 1.000 139.24065 85 VAL A N 1
ATOM 652 C CA . VAL A 1 85 ? 46.18300 16.76900 43.08000 1.000 126.60769 85 VAL A CA 1
ATOM 653 C C . VAL A 1 85 ? 47.17900 17.13300 44.17600 1.000 126.21297 85 VAL A C 1
ATOM 654 O O . VAL A 1 85 ? 47.85500 16.26800 44.74500 1.000 126.45964 85 VAL A O 1
ATOM 658 N N . VAL A 1 86 ? 47.32500 18.42800 44.41600 1.000 131.04320 86 VAL A N 1
ATOM 659 C CA . VAL A 1 86 ? 48.31400 18.94200 45.35500 1.000 140.09798 86 VAL A CA 1
ATOM 660 C C . VAL A 1 86 ? 47.75800 20.25600 45.88200 1.000 130.07716 86 VAL A C 1
ATOM 661 O O . VAL A 1 86 ? 47.26600 21.07300 45.09100 1.000 130.50043 86 VAL A O 1
ATOM 665 N N . PRO A 1 87 ? 47.78000 20.48500 47.19600 1.000 123.13614 87 PRO A N 1
ATOM 666 C CA . PRO A 1 87 ? 47.21400 21.72400 47.74700 1.000 113.06996 87 PRO A CA 1
ATOM 667 C C . PRO A 1 87 ? 47.72000 22.96400 47.03000 1.000 116.65151 87 PRO A C 1
ATOM 668 O O . PRO A 1 87 ? 48.92400 23.23400 47.00200 1.000 121.64047 87 PRO A O 1
ATOM 672 N N . GLY A 1 88 ? 46.79800 23.71100 46.42100 1.000 120.11045 88 GLY A N 1
ATOM 673 C CA . GLY A 1 88 ? 47.11300 24.89100 45.64800 1.000 124.54412 88 GLY A CA 1
ATOM 674 C C . GLY A 1 88 ? 46.76900 24.76400 44.17700 1.000 128.23542 88 GLY A C 1
ATOM 675 O O . GLY A 1 88 ? 46.51600 25.78200 43.51900 1.000 135.76909 88 GLY A O 1
ATOM 676 N N . ALA A 1 89 ? 46.75300 23.54200 43.65000 1.000 122.49684 89 ALA A N 1
ATOM 677 C CA . ALA A 1 89 ? 46.41400 23.33400 42.25100 1.000 124.14282 89 ALA A CA 1
ATOM 678 C C . ALA A 1 89 ? 44.94600 23.66000 42.00100 1.000 126.15179 89 ALA A C 1
ATOM 679 O O . ALA A 1 89 ? 44.09900 23.54900 42.89200 1.000 130.65698 89 ALA A O 1
ATOM 681 N N . GLN A 1 90 ? 44.65000 24.06800 40.77200 1.000 119.38111 90 GLN A N 1
ATOM 682 C CA . GLN A 1 90 ? 43.31600 24.51900 40.40700 1.000 114.79992 90 GLN A CA 1
ATOM 683 C C . GLN A 1 90 ? 42.82200 23.74100 39.19900 1.000 112.04939 90 GLN A C 1
ATOM 684 O O . GLN A 1 90 ? 43.55800 23.55100 38.22500 1.000 117.15191 90 GLN A O 1
ATOM 690 N N . PHE A 1 91 ? 41.57300 23.28800 39.27400 1.000 106.05984 91 PHE A N 1
ATOM 691 C CA . PHE A 1 91 ? 40.93600 22.54100 38.20200 1.000 110.17886 91 PHE A CA 1
ATOM 692 C C . PHE A 1 91 ? 39.55100 23.11300 37.93900 1.000 105.49769 91 PHE A C 1
ATOM 693 O O . PHE A 1 91 ? 39.05500 23.98000 38.66600 1.000 92.14958 91 PHE A O 1
ATOM 701 N N . TYR A 1 92 ? 38.92800 22.61100 36.88000 1.000 106.98985 92 TYR A N 1
ATOM 702 C CA . TYR A 1 92 ? 37.56800 22.97400 36.52600 1.000 106.61529 92 TYR A CA 1
ATOM 703 C C . TYR A 1 92 ? 36.65000 21.78000 36.73700 1.000 108.04613 92 TYR A C 1
ATOM 704 O O . TYR A 1 92 ? 37.01200 20.64000 36.42800 1.000 107.09298 92 TYR A O 1
ATOM 713 N N . ALA A 1 93 ? 35.46700 22.05000 37.27000 1.000 107.87032 93 ALA A N 1
ATOM 714 C CA . ALA A 1 93 ? 34.39000 21.07900 37.33800 1.000 115.81740 93 ALA A CA 1
ATOM 715 C C . ALA A 1 93 ? 33.23400 21.58100 36.48600 1.000 135.93610 93 ALA A C 1
ATOM 716 O O . ALA A 1 93 ? 33.23100 22.71900 36.01200 1.000 140.27461 93 ALA A O 1
ATOM 718 N N . GLN A 1 94 ? 32.17700 20.78300 36.40800 1.000 157.97308 94 GLN A N 1
ATOM 719 C CA . GLN A 1 94 ? 31.04200 21.16500 35.53600 1.000 171.90398 94 GLN A CA 1
ATOM 720 C C . GLN A 1 94 ? 29.74800 21.16100 36.34100 1.000 176.14638 94 GLN A C 1
ATOM 721 O O . GLN A 1 94 ? 29.57800 20.26900 37.17900 1.000 176.19981 94 GLN A O 1
ATOM 727 N N . ASP A 1 95 ? 28.87300 22.12800 36.08000 1.000 181.32468 95 ASP A N 1
ATOM 728 C CA . ASP A 1 95 ? 27.58000 22.19500 36.80100 1.000 187.54373 95 ASP A CA 1
ATOM 729 C C . ASP A 1 95 ? 26.58000 21.28000 36.11000 1.000 195.36741 95 ASP A C 1
ATOM 730 O O . ASP A 1 95 ? 26.94400 20.66200 35.10900 1.000 201.45015 95 ASP A O 1
ATOM 735 N N . MET A 1 96 ? 25.38000 21.18400 36.66400 1.000 196.90326 96 MET A N 1
ATOM 736 C CA . MET A 1 96 ? 24.32800 20.34800 36.04400 1.000 203.51489 96 MET A CA 1
ATOM 737 C C . MET A 1 96 ? 24.04200 20.91600 34.65800 1.000 202.53898 96 MET A C 1
ATOM 738 O O . MET A 1 96 ? 23.85300 20.12300 33.72200 1.000 204.80968 96 MET A O 1
ATOM 743 N N . GLU A 1 97 ? 24.02500 22.24100 34.53800 1.000 199.40033 97 GLU A N 1
ATOM 744 C CA . GLU A 1 97 ? 23.82100 22.87500 33.21700 1.000 201.63807 97 GLU A CA 1
ATOM 745 C C . GLU A 1 97 ? 25.00500 22.51900 32.32600 1.000 213.60044 97 GLU A C 1
ATOM 746 O O . GLU A 1 97 ? 24.83500 22.53200 31.09800 1.000 216.91763 97 GLU A O 1
ATOM 752 N N . GLY A 1 98 ? 26.15600 22.21700 32.92600 1.000 220.70622 98 GLY A N 1
ATOM 753 C CA . GLY A 1 98 ? 27.37900 21.94300 32.14700 1.000 219.32027 98 GLY A CA 1
ATOM 754 C C . GLY A 1 98 ? 28.26300 23.17000 32.10000 1.000 204.49667 98 GLY A C 1
ATOM 755 O O . GLY A 1 98 ? 29.39300 23.07100 31.60400 1.000 203.18617 98 GLY A O 1
ATOM 756 N N . ASN A 1 99 ? 27.77900 24.28300 32.63300 1.000 185.83288 99 ASN A N 1
ATOM 757 C CA . ASN A 1 99 ? 28.64600 25.47700 32.71000 1.000 165.64515 99 ASN A CA 1
ATOM 758 C C . ASN A 1 99 ? 29.78400 25.14700 33.66200 1.000 160.63271 99 ASN A C 1
ATOM 759 O O . ASN A 1 99 ? 29.56700 24.39100 34.61000 1.000 162.57021 99 ASN A O 1
ATOM 764 N N . PRO A 1 100 ? 30.99500 25.66800 33.43500 1.000 154.44769 100 PRO A N 1
ATOM 765 C CA . PRO A 1 100 ? 32.10800 25.32400 34.28400 1.000 153.35600 100 PRO A CA 1
ATOM 766 C C . PRO A 1 100 ? 32.06200 25.87400 35.71200 1.000 157.13585 100 PRO A C 1
ATOM 767 O O . PRO A 1 100 ? 31.38500 26.85400 35.91500 1.000 167.85302 100 PRO A O 1
ATOM 771 N N . MET A 1 101 ? 32.77000 25.24400 36.64600 1.000 150.45708 101 MET A N 1
ATOM 772 C CA . MET A 1 101 ? 32.87800 25.63000 38.05500 1.000 127.78139 101 MET A CA 1
ATOM 773 C C . MET A 1 101 ? 34.33400 25.51000 38.47600 1.000 107.58175 101 MET A C 1
ATOM 774 O O . MET A 1 101 ? 34.83700 24.37100 38.64100 1.000 108.93181 101 MET A O 1
ATOM 779 N N . PRO A 1 102 ? 35.04600 26.61400 38.64700 1.000 93.68457 102 PRO A N 1
ATOM 780 C CA . PRO A 1 102 ? 36.44300 26.54500 39.07500 1.000 96.17413 102 PRO A CA 1
ATOM 781 C C . PRO A 1 102 ? 36.54600 26.09500 40.52400 1.000 101.08741 102 PRO A C 1
ATOM 782 O O . PRO A 1 102 ? 35.61800 26.25000 41.32100 1.000 104.62702 102 PRO A O 1
ATOM 786 N N . LEU A 1 103 ? 37.70200 25.52400 40.85700 1.000 104.30119 103 LEU A N 1
ATOM 787 C CA . LEU A 1 103 ? 37.93300 24.99800 42.19400 1.000 99.77806 103 LEU A CA 1
ATOM 788 C C . LEU A 1 103 ? 39.42000 25.05200 42.51100 1.000 97.15824 103 LEU A C 1
ATOM 789 O O . LEU A 1 103 ? 40.26900 25.06500 41.61500 1.000 104.43621 103 LEU A O 1
ATOM 794 N N . THR A 1 104 ? 39.72200 25.07400 43.80800 1.000 99.59842 104 THR A N 1
ATOM 795 C CA . THR A 1 104 ? 41.09100 25.01300 44.30800 1.000 105.68340 104 THR A CA 1
ATOM 796 C C . THR A 1 104 ? 41.15800 23.92300 45.36700 1.000 113.60136 104 THR A C 1
ATOM 797 O O . THR A 1 104 ? 40.43700 23.98800 46.36700 1.000 132.16023 104 THR A O 1
ATOM 801 N N . VAL A 1 105 ? 42.00200 22.91500 45.14300 1.000 103.41829 105 VAL A N 1
ATOM 802 C CA . VAL A 1 105 ? 42.10400 21.81400 46.09600 1.000 106.97906 105 VAL A CA 1
ATOM 803 C C . VAL A 1 105 ? 42.82800 22.29400 47.34600 1.000 102.65206 105 VAL A C 1
ATOM 804 O O . VAL A 1 105 ? 43.87500 22.95100 47.26600 1.000 99.47437 105 VAL A O 1
ATOM 808 N N . VAL A 1 106 ? 42.26300 21.98700 48.51400 1.000 100.29921 106 VAL A N 1
ATOM 809 C CA . VAL A 1 106 ? 42.81200 22.50700 49.76100 1.000 105.81415 106 VAL A CA 1
ATOM 810 C C . VAL A 1 106 ? 43.63800 21.43800 50.46600 1.000 114.40485 106 VAL A C 1
ATOM 811 O O . VAL A 1 106 ? 44.61400 21.75600 51.15400 1.000 116.77621 106 VAL A O 1
ATOM 815 N N . ALA A 1 107 ? 43.22400 20.18500 50.28700 1.000 123.67029 107 ALA A N 1
ATOM 816 C CA . ALA A 1 107 ? 43.94900 19.06800 50.91700 1.000 123.59285 107 ALA A CA 1
ATOM 817 C C . ALA A 1 107 ? 43.58000 17.73200 50.28600 1.000 124.84465 107 ALA A C 1
ATOM 818 O O . ALA A 1 107 ? 42.45800 17.59400 49.80200 1.000 132.52316 107 ALA A O 1
ATOM 820 N N . VAL A 1 108 ? 44.52100 16.79400 50.29500 1.000 121.68234 108 VAL A N 1
ATOM 821 C CA . VAL A 1 108 ? 44.26700 15.43600 49.75800 1.000 121.91647 108 VAL A CA 1
ATOM 822 C C . VAL A 1 108 ? 44.44900 14.47200 50.91600 1.000 126.32446 108 VAL A C 1
ATOM 823 O O . VAL A 1 108 ? 45.48400 14.53600 51.58100 1.000 127.66448 108 VAL A O 1
ATOM 827 N N . GLU A 1 109 ? 43.44800 13.63800 51.15300 1.000 123.77045 109 GLU A N 1
ATOM 828 C CA . GLU A 1 109 ? 43.49500 12.65600 52.25100 1.000 115.45877 109 GLU A CA 1
ATOM 829 C C . GLU A 1 109 ? 43.16200 11.32200 51.61700 1.000 126.05192 109 GLU A C 1
ATOM 830 O O . GLU A 1 109 ? 42.04800 10.83600 51.79200 1.000 130.58776 109 GLU A O 1
ATOM 836 N N . GLY A 1 110 ? 44.13100 10.78100 50.89500 1.000 131.30945 110 GLY A N 1
ATOM 837 C CA . GLY A 1 110 ? 43.92300 9.51700 50.18900 1.000 135.59434 110 GLY A CA 1
ATOM 838 C C . GLY A 1 110 ? 42.86100 9.63300 49.14000 1.000 149.20543 110 GLY A C 1
ATOM 839 O O . GLY A 1 110 ? 42.95400 10.51900 48.30300 1.000 167.67283 110 GLY A O 1
ATOM 840 N N . GLU A 1 111 ? 41.88800 8.75000 49.18700 1.000 148.17669 111 GLU A N 1
ATOM 841 C CA . GLU A 1 111 ? 40.85500 8.73100 48.13800 1.000 149.90197 111 GLU A CA 1
ATOM 842 C C . GLU A 1 111 ? 40.05200 10.02600 48.18200 1.000 133.11627 111 GLU A C 1
ATOM 843 O O . GLU A 1 111 ? 39.46700 10.37500 47.16000 1.000 126.61839 111 GLU A O 1
ATOM 849 N N . GLU A 1 112 ? 40.07900 10.73200 49.30300 1.000 141.25570 112 GLU A N 1
ATOM 850 C CA . GLU A 1 112 ? 39.21000 11.92400 49.44900 1.000 141.56643 112 GLU A CA 1
ATOM 851 C C . GLU A 1 112 ? 39.99600 13.20600 49.22400 1.000 135.77878 112 GLU A C 1
ATOM 852 O O . GLU A 1 112 ? 41.06000 13.35300 49.82100 1.000 138.71861 112 GLU A O 1
ATOM 858 N N . VAL A 1 113 ? 39.45900 14.09500 48.39200 1.000 122.13089 113 VAL A N 1
ATOM 859 C CA . VAL A 1 113 ? 40.14400 15.37000 48.06700 1.000 113.60606 113 VAL A CA 1
ATOM 860 C C . VAL A 1 113 ? 39.23100 16.51000 48.49000 1.000 108.88596 113 VAL A C 1
ATOM 861 O O . VAL A 1 113 ? 38.04600 16.45500 48.17700 1.000 107.22987 113 VAL A O 1
ATOM 865 N N . THR A 1 114 ? 39.77700 17.48800 49.19800 1.000 103.71258 114 THR A N 1
ATOM 866 C CA . THR A 1 114 ? 38.94200 18.58500 49.72000 1.000 106.62871 114 THR A CA 1
ATOM 867 C C . THR A 1 114 ? 39.18200 19.79900 48.84900 1.000 102.22660 114 THR A C 1
ATOM 868 O O . THR A 1 114 ? 40.34200 20.14300 48.62800 1.000 97.93812 114 THR A O 1
ATOM 872 N N . VAL A 1 115 ? 38.10000 20.42200 48.40400 1.000 101.55159 115 VAL A N 1
ATOM 873 C CA . VAL A 1 115 ? 38.25700 21.51700 47.42400 1.000 104.72902 115 VAL A CA 1
ATOM 874 C C . VAL A 1 115 ? 37.38800 22.70700 47.80100 1.000 103.44250 115 VAL A C 1
ATOM 875 O O . VAL A 1 115 ? 36.37700 22.49200 48.47400 1.000 98.68049 115 VAL A O 1
ATOM 879 N N . ASP A 1 116 ? 37.80300 23.91000 47.39700 1.000 107.24035 116 ASP A N 1
ATOM 880 C CA . ASP A 1 116 ? 37.01300 25.14100 47.65300 1.000 108.76858 116 ASP A CA 1
ATOM 881 C C . ASP A 1 116 ? 36.57500 25.78500 46.34800 1.000 99.11011 116 ASP A C 1
ATOM 882 O O . ASP A 1 116 ? 37.43700 26.15300 45.55500 1.000 92.28997 116 ASP A O 1
ATOM 887 N N . PHE A 1 117 ? 35.27200 25.93300 46.17900 1.000 96.16277 117 PHE A N 1
ATOM 888 C CA . PHE A 1 117 ? 34.72700 26.61000 45.01100 1.000 94.34309 117 PHE A CA 1
ATOM 889 C C . PHE A 1 117 ? 34.69800 28.12500 45.15800 1.000 91.01843 117 PHE A C 1
ATOM 890 O O . PHE A 1 117 ? 34.40300 28.82000 44.17800 1.000 93.12532 117 PHE A O 1
ATOM 898 N N . ASN A 1 118 ? 34.97800 28.64800 46.34800 1.000 86.78018 118 ASN A N 1
ATOM 899 C CA . ASN A 1 118 ? 34.94900 30.08400 46.55100 1.000 92.65964 118 ASN A CA 1
ATOM 900 C C . ASN A 1 118 ? 36.08700 30.75200 45.79100 1.000 88.91821 118 ASN A C 1
ATOM 901 O O . ASN A 1 118 ? 37.08700 30.12500 45.43200 1.000 88.40682 118 ASN A O 1
ATOM 906 N N . HIS A 1 119 ? 35.91500 32.04000 45.53100 1.000 91.81712 119 HIS A N 1
ATOM 907 C CA . HIS A 1 119 ? 37.00600 32.81400 44.97100 1.000 84.09132 119 HIS A CA 1
ATOM 908 C C . HIS A 1 119 ? 38.16300 32.85500 45.96800 1.000 81.27486 119 HIS A C 1
ATOM 909 O O . HIS A 1 119 ? 37.93500 32.96700 47.17900 1.000 83.20683 119 HIS A O 1
ATOM 916 N N . PRO A 1 120 ? 39.40800 32.75400 45.49900 1.000 75.48978 120 PRO A N 1
ATOM 917 C CA . PRO A 1 120 ? 40.54600 32.76400 46.43400 1.000 79.28638 120 PRO A CA 1
ATOM 918 C C . PRO A 1 120 ? 40.58600 33.97200 47.35900 1.000 88.69042 120 PRO A C 1
ATOM 919 O O . PRO A 1 120 ? 41.18700 33.88300 48.43600 1.000 105.07318 120 PRO A O 1
ATOM 923 N N . LEU A 1 121 ? 39.95900 35.08900 46.99100 1.000 81.43611 121 LEU A N 1
ATOM 924 C CA . LEU A 1 121 ? 39.96900 36.29700 47.80900 1.000 81.83949 121 LEU A CA 1
ATOM 925 C C . LEU A 1 121 ? 38.62300 36.55100 48.48400 1.000 91.33977 121 LEU A C 1
ATOM 926 O O . LEU A 1 121 ? 38.29000 37.69500 48.81000 1.000 100.20731 121 LEU A O 1
ATOM 931 N N . ALA A 1 122 ? 37.84100 35.49600 48.69900 1.000 82.35682 122 ALA A N 1
ATOM 932 C CA . ALA A 1 122 ? 36.56800 35.64200 49.38700 1.000 86.12392 122 ALA A CA 1
ATOM 933 C C . ALA A 1 122 ? 36.79500 35.92700 50.86600 1.000 95.16748 122 ALA A C 1
ATOM 934 O O . ALA A 1 122 ? 37.71200 35.38500 51.48800 1.000 98.41301 122 ALA A O 1
ATOM 936 N N . GLY A 1 123 ? 35.95000 36.78900 51.42900 1.000 97.99188 123 GLY A N 1
ATOM 937 C CA . GLY A 1 123 ? 36.12600 37.21200 52.80300 1.000 99.60878 123 GLY A CA 1
ATOM 938 C C . GLY A 1 123 ? 37.36500 38.03600 53.06100 1.000 99.08701 123 GLY A C 1
ATOM 939 O O . GLY A 1 123 ? 37.67800 38.31500 54.22300 1.000 112.68296 123 GLY A O 1
ATOM 940 N N . LYS A 1 124 ? 38.08100 38.43800 52.01600 1.000 87.82501 124 LYS A N 1
ATOM 941 C CA . LYS A 1 124 ? 39.31800 39.19100 52.15000 1.000 95.24736 124 LYS A CA 1
ATOM 942 C C . LYS A 1 124 ? 39.09500 40.61500 51.67100 1.000 95.54740 124 LYS A C 1
ATOM 943 O O . LYS A 1 124 ? 38.60700 40.83100 50.55600 1.000 101.91754 124 LYS A O 1
ATOM 949 N N . ASP A 1 125 ? 39.43600 41.57900 52.51700 1.000 99.77127 125 ASP A N 1
ATOM 950 C CA . ASP A 1 125 ? 39.38800 42.97300 52.11400 1.000 103.83167 125 ASP A CA 1
ATOM 951 C C . ASP A 1 125 ? 40.61800 43.30200 51.27900 1.000 103.80531 125 ASP A C 1
ATOM 952 O O . ASP A 1 125 ? 41.68100 42.69600 51.43700 1.000 107.51415 125 ASP A O 1
ATOM 957 N N . LEU A 1 126 ? 40.46000 44.25400 50.36500 1.000 106.35964 126 LEU A N 1
ATOM 958 C CA . LEU A 1 126 ? 41.48200 44.55600 49.37200 1.000 105.52450 126 LEU A CA 1
ATOM 959 C C . LEU A 1 126 ? 41.98000 45.98500 49.53600 1.000 109.40485 126 LEU A C 1
ATOM 960 O O . LEU A 1 126 ? 41.20200 46.89400 49.84100 1.000 117.02581 126 LEU A O 1
ATOM 965 N N . ASP A 1 127 ? 43.28100 46.17600 49.32200 1.000 110.74078 127 ASP A N 1
ATOM 966 C CA . ASP A 1 127 ? 43.90200 47.49400 49.30600 1.000 115.78422 127 ASP A CA 1
ATOM 967 C C . ASP A 1 127 ? 44.63200 47.65800 47.98300 1.000 113.28357 127 ASP A C 1
ATOM 968 O O . ASP A 1 127 ? 45.44700 46.80700 47.61400 1.000 122.71476 127 ASP A O 1
ATOM 973 N N . PHE A 1 128 ? 44.34100 48.74400 47.27200 1.000 106.74585 128 PHE A N 1
ATOM 974 C CA . PHE A 1 128 ? 44.87300 48.97500 45.93700 1.000 103.64887 128 PHE A CA 1
ATOM 975 C C . PHE A 1 128 ? 45.63500 50.29000 45.90000 1.000 110.26140 128 PHE A C 1
ATOM 976 O O . PHE A 1 128 ? 45.14500 51.30900 46.39500 1.000 108.55354 128 PHE A O 1
ATOM 984 N N . GLN A 1 129 ? 46.82700 50.26100 45.31500 1.000 118.20662 129 GLN A N 1
ATOM 985 C CA . GLN A 1 129 ? 47.51700 51.46300 44.86300 1.000 127.96538 129 GLN A CA 1
ATOM 986 C C . GLN A 1 129 ? 47.36600 51.48700 43.34700 1.000 121.46931 129 GLN A C 1
ATOM 987 O O . GLN A 1 129 ? 47.95700 50.65700 42.64900 1.000 128.12583 129 GLN A O 1
ATOM 993 N N . VAL A 1 130 ? 46.55300 52.41000 42.83600 1.000 105.91732 130 VAL A N 1
ATOM 994 C CA . VAL A 1 130 ? 46.15700 52.39000 41.43400 1.000 103.45955 130 VAL A CA 1
ATOM 995 C C . VAL A 1 130 ? 46.49500 53.72700 40.79000 1.000 109.15202 130 VAL A C 1
ATOM 996 O O . VAL A 1 130 ? 46.27900 54.78800 41.38400 1.000 116.11010 130 VAL A O 1
ATOM 1000 N N . GLU A 1 131 ? 47.04300 53.67200 39.57600 1.000 110.17839 131 GLU A N 1
ATOM 1001 C CA . GLU A 1 131 ? 47.18900 54.84500 38.72600 1.000 116.23462 131 GLU A CA 1
ATOM 1002 C C . GLU A 1 131 ? 46.49000 54.56400 37.40400 1.000 110.32906 131 GLU A C 1
ATOM 1003 O O . GLU A 1 131 ? 46.56700 53.45000 36.87600 1.000 103.51508 131 GLU A O 1
ATOM 1009 N N . VAL A 1 132 ? 45.77500 55.56100 36.89500 1.000 109.80201 132 VAL A N 1
ATOM 1010 C CA . VAL A 1 132 ? 45.02300 55.41700 35.65400 1.000 109.55553 132 VAL A CA 1
ATOM 1011 C C . VAL A 1 132 ? 45.94300 55.81400 34.50300 1.000 112.43245 132 VAL A C 1
ATOM 1012 O O . VAL A 1 132 ? 46.28900 56.98700 34.34000 1.000 112.11238 132 VAL A O 1
ATOM 1016 N N . VAL A 1 133 ? 46.37300 54.82700 33.71900 1.000 118.30996 133 VAL A N 1
ATOM 1017 C CA . VAL A 1 133 ? 47.31900 55.11900 32.65000 1.000 121.42996 133 VAL A CA 1
ATOM 1018 C C . VAL A 1 133 ? 46.61300 55.61400 31.38700 1.000 117.71890 133 VAL A C 1
ATOM 1019 O O . VAL A 1 133 ? 47.14500 56.49000 30.69600 1.000 125.46137 133 VAL A O 1
ATOM 1023 N N . LYS A 1 134 ? 45.41200 55.12200 31.07500 1.000 104.95792 134 LYS A N 1
ATOM 1024 C CA . LYS A 1 134 ? 44.74500 55.70200 29.91400 1.000 98.92148 134 LYS A CA 1
ATOM 1025 C C . LYS A 1 134 ? 43.24200 55.46100 29.96200 1.000 100.67386 134 LYS A C 1
ATOM 1026 O O . LYS A 1 134 ? 42.76900 54.44500 30.47800 1.000 102.03987 134 LYS A O 1
ATOM 1032 N N . VAL A 1 135 ? 42.50400 56.42800 29.42200 1.000 100.18515 135 VAL A N 1
ATOM 1033 C CA . VAL A 1 135 ? 41.07400 56.31400 29.17300 1.000 101.65657 135 VAL A CA 1
ATOM 1034 C C . VAL A 1 135 ? 40.83300 56.58500 27.69400 1.000 102.44826 135 VAL A C 1
ATOM 1035 O O . VAL A 1 135 ? 41.46500 57.47300 27.10800 1.000 115.32610 135 VAL A O 1
ATOM 1039 N N . ARG A 1 136 ? 39.95900 55.80000 27.07600 1.000 95.90944 136 ARG A N 1
ATOM 1040 C CA . ARG A 1 136 ? 39.55700 56.05700 25.70100 1.000 101.03230 136 ARG A CA 1
ATOM 1041 C C . ARG A 1 136 ? 38.11600 55.61500 25.53900 1.000 106.53310 136 ARG A C 1
ATOM 1042 O O . ARG A 1 136 ? 37.59400 54.84400 26.34400 1.000 108.81809 136 ARG A O 1
ATOM 1050 N N . GLU A 1 137 ? 37.45900 56.12900 24.50700 1.000 106.94977 137 GLU A N 1
ATOM 1051 C CA . GLU A 1 137 ? 36.09500 55.70600 24.24300 1.000 106.20473 137 GLU A CA 1
ATOM 1052 C C . GLU A 1 137 ? 36.11400 54.36800 23.52000 1.000 93.19799 137 GLU A C 1
ATOM 1053 O O . GLU A 1 137 ? 36.97900 54.11400 22.67600 1.000 78.99442 137 GLU A O 1
ATOM 1059 N N . ALA A 1 138 ? 35.16800 53.50300 23.87700 1.000 92.00834 138 ALA A N 1
ATOM 1060 C CA . ALA A 1 138 ? 35.17300 52.13900 23.37500 1.000 82.08016 138 ALA A CA 1
ATOM 1061 C C . ALA A 1 138 ? 34.78200 52.09300 21.90500 1.000 86.77061 138 ALA A C 1
ATOM 1062 O O . ALA A 1 138 ? 34.08500 52.97200 21.38900 1.000 89.91282 138 ALA A O 1
ATOM 1064 N N . THR A 1 139 ? 35.22100 51.08800 21.26100 1.000 82.28264 139 THR A N 1
ATOM 1065 C CA . THR A 1 139 ? 34.85300 50.85500 19.87800 1.000 88.64097 139 THR A CA 1
ATOM 1066 C C . THR A 1 139 ? 33.53900 50.08100 19.80500 1.000 94.60070 139 THR A C 1
ATOM 1067 O O . THR A 1 139 ? 33.18600 49.35700 20.74200 1.000 105.17808 139 THR A O 1
ATOM 1071 N N . PRO A 1 140 ? 32.79000 50.24100 18.70800 1.000 87.79983 140 PRO A N 1
ATOM 1072 C CA . PRO A 1 140 ? 31.52800 49.49300 18.55800 1.000 89.36834 140 PRO A CA 1
ATOM 1073 C C . PRO A 1 140 ? 31.63700 47.99700 18.82500 1.000 94.89888 140 PRO A C 1
ATOM 1074 O O . PRO A 1 140 ? 30.75200 47.42800 19.47600 1.000 111.85847 140 PRO A O 1
ATOM 1078 N N . GLU A 1 141 ? 32.69300 47.34100 18.33900 1.000 83.28247 141 GLU A N 1
ATOM 1079 C CA . GLU A 1 141 ? 32.81600 45.89700 18.52000 1.000 87.88389 141 GLU A CA 1
ATOM 1080 C C . GLU A 1 141 ? 33.01500 45.53900 19.98900 1.000 82.60663 141 GLU A C 1
ATOM 1081 O O . GLU A 1 141 ? 32.49500 44.51900 20.46500 1.000 87.92843 141 GLU A O 1
ATOM 1087 N N . GLU A 1 142 ? 33.75700 46.37000 20.72500 1.000 71.73740 142 GLU A N 1
ATOM 1088 C CA . GLU A 1 142 ? 33.92400 46.13000 22.15300 1.000 69.88225 142 GLU A CA 1
ATOM 1089 C C . GLU A 1 142 ? 32.59500 46.25200 22.88200 1.000 72.72479 142 GLU A C 1
ATOM 1090 O O . GLU A 1 142 ? 32.30800 45.47500 23.80100 1.000 83.42384 142 GLU A O 1
ATOM 1096 N N . LEU A 1 143 ? 31.76600 47.21700 22.47500 1.000 69.32738 143 LEU A N 1
ATOM 1097 C CA . LEU A 1 143 ? 30.44700 47.35900 23.08100 1.000 72.76883 143 LEU A CA 1
ATOM 1098 C C . LEU A 1 143 ? 29.54500 46.18700 22.71900 1.000 75.74300 143 LEU A C 1
ATOM 1099 O O . LEU A 1 143 ? 28.74000 45.73800 23.54500 1.000 83.89646 143 LEU A O 1
ATOM 1104 N N . LEU A 1 144 ? 29.67000 45.67600 21.49100 1.000 69.24291 144 LEU A N 1
ATOM 1105 C CA . LEU A 1 144 ? 28.88100 44.52200 21.07200 1.000 70.82970 144 LEU A CA 1
ATOM 1106 C C . LEU A 1 144 ? 29.27800 43.25900 21.82400 1.000 75.52932 144 LEU A C 1
ATOM 1107 O O . LEU A 1 144 ? 28.43600 42.37900 22.04300 1.000 88.63250 144 LEU A O 1
ATOM 1112 N N . HIS A 1 145 ? 30.54600 43.14000 22.21400 1.000 70.65523 145 HIS A N 1
ATOM 1113 C CA . HIS A 1 145 ? 30.98700 41.95400 22.93300 1.000 71.62587 145 HIS A CA 1
ATOM 1114 C C . HIS A 1 145 ? 30.98300 42.13400 24.44500 1.000 75.33778 145 HIS A C 1
ATOM 1115 O O . HIS A 1 145 ? 31.04500 41.13700 25.17300 1.000 86.87413 145 HIS A O 1
ATOM 1122 N N . GLY A 1 146 ? 30.89200 43.36700 24.93000 1.000 74.14523 146 GLY A N 1
ATOM 1123 C CA . GLY A 1 146 ? 30.82900 43.61700 26.35100 1.000 79.07949 146 GLY A CA 1
ATOM 1124 C C . GLY A 1 146 ? 32.16300 43.63200 27.05500 1.000 78.92269 146 GLY A C 1
ATOM 1125 O O . GLY A 1 146 ? 32.19800 43.82400 28.27800 1.000 81.21863 146 GLY A O 1
ATOM 1126 N N . HIS A 1 147 ? 33.21000 43.37600 26.30200 1.000 83.09397 147 HIS A N 1
ATOM 1127 C CA . HIS A 1 147 ? 34.54300 43.31700 26.91200 1.000 84.49759 147 HIS A CA 1
ATOM 1128 C C . HIS A 1 147 ? 35.49100 44.09500 26.02500 1.000 94.79920 147 HIS A C 1
ATOM 1129 O O . HIS A 1 147 ? 35.18600 44.26500 24.86200 1.000 98.58927 147 HIS A O 1
ATOM 1136 N N . ALA A 1 148 ? 36.60400 44.55500 26.58700 1.000 94.24307 148 ALA A N 1
ATOM 1137 C CA . ALA A 1 148 ? 37.61900 45.30700 25.83400 1.000 86.08970 148 ALA A CA 1
ATOM 1138 C C . ALA A 1 148 ? 38.41400 44.34600 24.97600 1.000 101.34422 148 ALA A C 1
ATOM 1139 O O . ALA A 1 148 ? 38.57700 43.20400 25.39100 1.000 104.82649 148 ALA A O 1
ATOM 1141 N N . HIS A 1 149 ? 38.97400 44.82800 23.87600 1.000 110.47703 149 HIS A N 1
ATOM 1142 C CA . HIS A 1 149 ? 39.58100 43.90400 22.89300 1.000 131.98197 149 HIS A CA 1
ATOM 1143 C C . HIS A 1 149 ? 40.75600 43.08500 23.37900 1.000 152.66770 149 HIS A C 1
ATOM 1144 O O . HIS A 1 149 ? 40.72900 41.86800 23.14500 1.000 161.34923 149 HIS A O 1
ATOM 1151 N N . PRO A 1 150 ? 41.78700 43.63300 24.03800 1.000 163.44420 150 PRO A N 1
ATOM 1152 C CA . PRO A 1 150 ? 42.91600 42.79900 24.37900 1.000 166.58221 150 PRO A CA 1
ATOM 1153 C C . PRO A 1 150 ? 42.58900 42.01000 25.64700 1.000 163.44053 150 PRO A C 1
ATOM 1154 O O . PRO A 1 150 ? 42.29800 40.84400 25.49400 1.000 161.55551 150 PRO A O 1
ATOM 1158 N N . ARG B 2 2 ? 25.51500 31.65200 41.85700 1.000 162.39721 2 ARG B N 1
ATOM 1159 C CA . ARG B 2 2 ? 25.80000 31.46400 43.27600 1.000 166.13718 2 ARG B CA 1
ATOM 1160 C C . ARG B 2 2 ? 26.85300 32.45400 43.76600 1.000 178.93849 2 ARG B C 1
ATOM 1161 O O . ARG B 2 2 ? 26.55400 33.36500 44.53800 1.000 190.73825 2 ARG B O 1
ATOM 1169 N N . TYR B 2 3 ? 28.09100 32.25700 43.31800 1.000 181.63269 3 TYR B N 1
ATOM 1170 C CA . TYR B 2 3 ? 29.19900 33.15500 43.63800 1.000 168.10875 3 TYR B CA 1
ATOM 1171 C C . TYR B 2 3 ? 29.20200 34.25400 42.58200 1.000 164.55234 3 TYR B C 1
ATOM 1172 O O . TYR B 2 3 ? 29.74600 34.08600 41.48800 1.000 162.25837 3 TYR B O 1
ATOM 1181 N N . LYS B 2 4 ? 28.58700 35.38900 42.92500 1.000 163.32389 4 LYS B N 1
ATOM 1182 C CA . LYS B 2 4 ? 28.19100 36.37500 41.92300 1.000 160.11393 4 LYS B CA 1
ATOM 1183 C C . LYS B 2 4 ? 29.39900 37.02100 41.25100 1.000 152.67019 4 LYS B C 1
ATOM 1184 O O . LYS B 2 4 ? 29.45900 37.11900 40.01800 1.000 147.85210 4 LYS B O 1
ATOM 1190 N N . ASN B 2 5 ? 30.37800 37.45600 42.04100 1.000 131.97805 5 ASN B N 1
ATOM 1191 C CA . ASN B 2 5 ? 31.49800 38.24600 41.55100 1.000 117.11039 5 ASN B CA 1
ATOM 1192 C C . ASN B 2 5 ? 32.64800 37.38800 41.02900 1.000 110.82870 5 ASN B C 1
ATOM 1193 O O . ASN B 2 5 ? 33.77300 37.88600 40.90800 1.000 103.90860 5 ASN B O 1
ATOM 1198 N N . ALA B 2 6 ? 32.38100 36.12700 40.68100 1.000 111.81918 6 ALA B N 1
ATOM 1199 C CA . ALA B 2 6 ? 33.44700 35.13200 40.59800 1.000 104.81057 6 ALA B CA 1
ATOM 1200 C C . ALA B 2 6 ? 34.46200 35.45300 39.50700 1.000 99.48395 6 ALA B C 1
ATOM 1201 O O . ALA B 2 6 ? 35.67200 35.31700 39.72300 1.000 93.32078 6 ALA B O 1
ATOM 1203 N N . LYS B 2 7 ? 34.00200 35.86600 38.32700 1.000 97.66782 7 LYS B N 1
ATOM 1204 C CA . LYS B 2 7 ? 34.88800 35.96100 37.17200 1.000 94.19508 7 LYS B CA 1
ATOM 1205 C C . LYS B 2 7 ? 35.25100 37.40100 36.81900 1.000 86.15921 7 LYS B C 1
ATOM 1206 O O . LYS B 2 7 ? 35.70000 37.66700 35.70000 1.000 85.91398 7 LYS B O 1
ATOM 1212 N N . MET B 2 8 ? 35.09700 38.33300 37.74900 1.000 85.84108 8 MET B N 1
ATOM 1213 C CA . MET B 2 8 ? 35.38900 39.72600 37.45300 1.000 80.08675 8 MET B CA 1
ATOM 1214 C C . MET B 2 8 ? 36.87000 40.02600 37.63300 1.000 83.80839 8 MET B C 1
ATOM 1215 O O . MET B 2 8 ? 37.54600 39.44300 38.48400 1.000 101.57888 8 MET B O 1
ATOM 1220 N N . LEU B 2 9 ? 37.37300 40.93700 36.80100 1.000 74.91639 9 LEU B N 1
ATOM 1221 C CA . LEU B 2 9 ? 38.72300 41.45100 36.95900 1.000 68.76937 9 LEU B CA 1
ATOM 1222 C C . LEU B 2 9 ? 38.81900 42.25200 38.25800 1.000 76.45733 9 LEU B C 1
ATOM 1223 O O . LEU B 2 9 ? 37.79900 42.67100 38.81300 1.000 82.54429 9 LEU B O 1
ATOM 1228 N N . PRO B 2 10 ? 40.04100 42.50600 38.76000 1.000 82.02921 10 PRO B N 1
ATOM 1229 C CA . PRO B 2 10 ? 41.40000 42.24900 38.25300 1.000 87.56573 10 PRO B CA 1
ATOM 1230 C C . PRO B 2 10 ? 41.81500 40.78200 38.23100 1.000 101.58715 10 PRO B C 1
ATOM 1231 O O . PRO B 2 10 ? 42.59600 40.38500 37.36400 1.000 112.58563 10 PRO B O 1
ATOM 1235 N N . PHE B 2 11 ? 41.31100 39.99000 39.17100 1.000 97.09345 11 PHE B N 1
ATOM 1236 C CA . PHE B 2 11 ? 41.72800 38.59900 39.33400 1.000 97.96713 11 PHE B CA 1
ATOM 1237 C C . PHE B 2 11 ? 40.51300 37.69800 39.13400 1.000 89.49737 11 PHE B C 1
ATOM 1238 O O . PHE B 2 11 ? 39.83300 37.32800 40.09400 1.000 91.20799 11 PHE B O 1
ATOM 1246 N N . ALA B 2 12 ? 40.25000 37.34000 37.88100 1.000 91.95969 12 ALA B N 1
ATOM 1247 C CA . ALA B 2 12 ? 39.12200 36.47800 37.56500 1.000 98.74318 12 ALA B CA 1
ATOM 1248 C C . ALA B 2 12 ? 39.45700 35.03000 37.89000 1.000 99.85194 12 ALA B C 1
ATOM 1249 O O . ALA B 2 12 ? 40.59300 34.58100 37.71000 1.000 105.30261 12 ALA B O 1
ATOM 1251 N N . PHE B 2 13 ? 38.46100 34.30200 38.37500 1.000 100.85356 13 PHE B N 1
ATOM 1252 C CA . PHE B 2 13 ? 38.60700 32.90200 38.75700 1.000 100.20835 13 PHE B CA 1
ATOM 1253 C C . PHE B 2 13 ? 37.94100 32.05500 37.67700 1.000 106.15600 13 PHE B C 1
ATOM 1254 O O . PHE B 2 13 ? 36.71500 31.90900 37.65600 1.000 107.94020 13 PHE B O 1
ATOM 1262 N N . GLY B 2 14 ? 38.74900 31.51400 36.77700 1.000 110.61857 14 GLY B N 1
ATOM 1263 C CA . GLY B 2 14 ? 38.24700 30.65300 35.72900 1.000 128.22843 14 GLY B CA 1
ATOM 1264 C C . GLY B 2 14 ? 38.17400 31.34800 34.38500 1.000 142.93373 14 GLY B C 1
ATOM 1265 O O . GLY B 2 14 ? 38.59000 32.49600 34.20200 1.000 141.61832 14 GLY B O 1
ATOM 1266 N N . ALA B 2 15 ? 37.62900 30.61000 33.42500 1.000 157.26718 15 ALA B N 1
ATOM 1267 C CA . ALA B 2 15 ? 37.46800 31.09300 32.06400 1.000 152.52246 15 ALA B CA 1
ATOM 1268 C C . ALA B 2 15 ? 36.37900 30.29100 31.36300 1.000 155.17663 15 ALA B C 1
ATOM 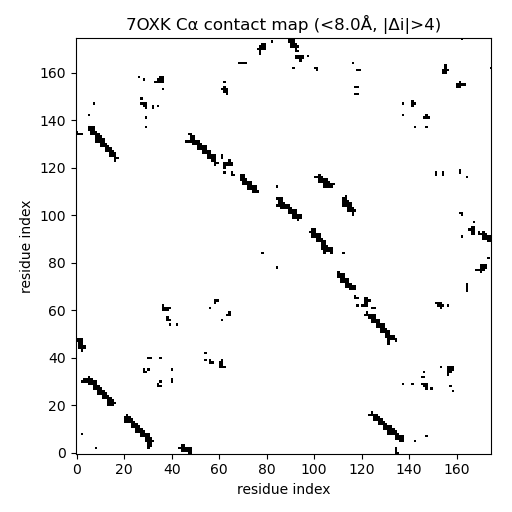1269 O O . ALA B 2 15 ? 35.21000 30.34800 31.74700 1.000 154.28687 15 ALA B O 1
ATOM 1271 N N . THR C 2 1 ? 28.91600 24.41100 44.45600 1.000 186.10276 1 THR C N 1
ATOM 1272 C CA . THR C 2 1 ? 28.04300 23.49000 45.23100 1.000 199.44859 1 THR C CA 1
ATOM 1273 C C .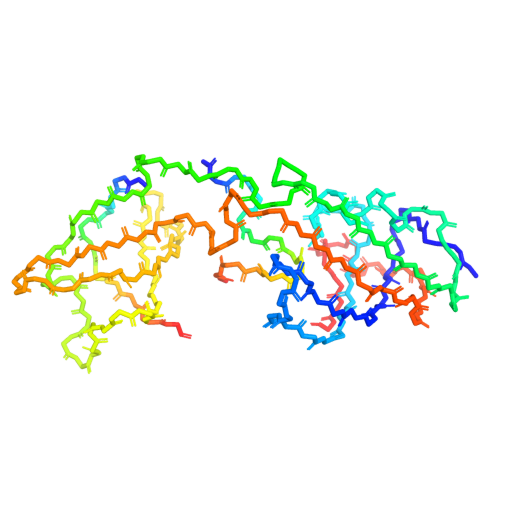 THR C 2 1 ? 28.15000 22.05900 44.69000 1.000 217.13290 1 THR C C 1
ATOM 1274 O O . THR C 2 1 ? 29.27700 21.62700 44.40600 1.000 220.91306 1 THR C O 1
ATOM 1278 N N . ARG C 2 2 ? 27.02000 21.35900 44.55200 1.000 229.32398 2 ARG C N 1
ATOM 1279 C CA . ARG C 2 2 ? 27.04500 19.93700 44.12000 1.000 228.51767 2 ARG C CA 1
ATOM 1280 C C . ARG C 2 2 ? 27.61100 19.85800 42.70300 1.000 237.79862 2 ARG C C 1
ATOM 1281 O O . ARG C 2 2 ? 27.39900 20.81000 41.93100 1.000 236.65428 2 ARG C O 1
ATOM 1289 N N . TYR C 2 3 ? 28.28800 18.76200 42.36700 1.000 250.01909 3 TYR C N 1
ATOM 1290 C CA . TYR C 2 3 ? 28.99500 18.69100 41.06400 1.000 239.91236 3 TYR C CA 1
ATOM 1291 C C . TYR C 2 3 ? 28.43000 17.57900 40.18900 1.000 242.02043 3 TYR C C 1
ATOM 1292 O O . TYR C 2 3 ? 27.98000 16.55300 40.72800 1.000 250.22282 3 TYR C O 1
ATOM 1301 N N . LYS C 2 4 ? 28.43100 17.79500 38.87400 1.000 232.55692 4 LYS C N 1
ATOM 1302 C CA . LYS C 2 4 ? 28.01900 16.70200 37.96700 1.000 228.89747 4 LYS C CA 1
ATOM 1303 C C . LYS C 2 4 ? 29.06400 15.61600 38.15900 1.000 232.61865 4 LYS C C 1
ATOM 1304 O O . LYS C 2 4 ? 30.23400 15.97100 38.37500 1.000 235.84127 4 LYS C O 1
ATOM 1310 N N . ASN C 2 5 ? 28.64300 14.35500 38.18200 1.000 231.62986 5 ASN C N 1
ATOM 1311 C CA . ASN C 2 5 ? 29.61900 13.24600 38.30200 1.000 224.51991 5 ASN C CA 1
ATOM 1312 C C . ASN C 2 5 ? 30.44000 13.22100 37.01400 1.000 226.04406 5 ASN C C 1
ATOM 1313 O O . ASN C 2 5 ? 30.16600 12.37100 36.15000 1.000 228.44683 5 ASN C O 1
ATOM 1318 N N . ALA C 2 6 ? 31.40000 14.14100 36.89900 1.000 225.85388 6 ALA C N 1
ATOM 1319 C CA . ALA C 2 6 ? 32.20400 14.24000 35.66600 1.000 225.76946 6 ALA C CA 1
ATOM 1320 C C . ALA C 2 6 ? 33.65800 14.56900 35.99300 1.000 218.58974 6 ALA C C 1
ATOM 1321 O O . ALA C 2 6 ? 33.91800 15.14100 37.05700 1.000 215.22926 6 ALA C O 1
ATOM 1323 N N . LYS C 2 7 ? 34.55800 14.23400 35.07900 1.000 195.93252 7 LYS C N 1
ATOM 1324 C CA . LYS C 2 7 ? 36.00300 14.44200 35.30600 1.000 170.62581 7 LYS C CA 1
ATOM 1325 C C . LYS C 2 7 ? 36.33900 15.92000 35.42500 1.000 154.45724 7 LYS C C 1
ATOM 1326 O O . LYS C 2 7 ? 35.81200 16.71300 34.65000 1.000 152.74318 7 LYS C O 1
ATOM 1332 N N . MET C 2 8 ? 37.20600 16.25500 36.36500 1.000 142.88039 8 MET C N 1
ATOM 1333 C CA . MET C 2 8 ? 37.68800 17.63900 36.47700 1.000 135.13579 8 MET C CA 1
ATOM 1334 C C . MET C 2 8 ? 38.72600 17.82000 35.37600 1.000 136.97242 8 MET C C 1
ATOM 1335 O O . MET C 2 8 ? 39.22200 16.80900 34.88600 1.000 139.24076 8 MET C O 1
ATOM 1340 N N . LEU C 2 9 ? 39.00000 19.05800 34.98100 1.000 135.99646 9 LEU C N 1
ATOM 1341 C CA . LEU C 2 9 ? 40.02400 19.32600 33.95000 1.000 143.85306 9 LEU C CA 1
ATOM 1342 C C . LEU C 2 9 ? 40.92600 20.42800 34.46800 1.000 144.50962 9 LEU C C 1
ATOM 1343 O O . LEU C 2 9 ? 40.40900 21.36500 35.05200 1.000 147.84156 9 LEU C O 1
ATOM 1348 N N . PRO C 2 10 ? 42.24900 20.36800 34.28200 1.000 143.68243 10 PRO C N 1
ATOM 1349 C CA . PRO C 2 10 ? 43.12200 21.36200 34.86200 1.000 138.40219 10 PRO C CA 1
ATOM 1350 C C . PRO C 2 10 ? 43.00900 22.75100 34.26100 1.000 137.92304 10 PRO C C 1
ATOM 1351 O O . PRO C 2 10 ? 42.34100 22.91400 33.28800 1.000 140.36068 10 PRO C O 1
ATOM 1355 N N . PHE C 2 11 ? 43.71900 23.69600 34.85600 1.000 139.97525 11 PHE C N 1
ATOM 1356 C CA . PHE C 2 11 ? 43.72300 25.05600 34.33600 1.000 147.53952 11 PHE C CA 1
ATOM 1357 C C . PHE C 2 11 ? 44.64300 25.16200 33.12400 1.000 154.01111 11 PHE C C 1
ATOM 1358 O O . PHE C 2 11 ? 44.92200 26.25700 32.63800 1.000 156.07157 11 PHE C O 1
#

InterPro domains:
  IPR001179 FKBP-type peptidyl-prolyl cis-trans isomerase domain [PF00254] (4-72)
  IPR001179 FKBP-type peptidyl-prolyl cis-trans isomerase domain [PS50059] (6-95)
  IPR046357 Peptidyl-prolyl cis-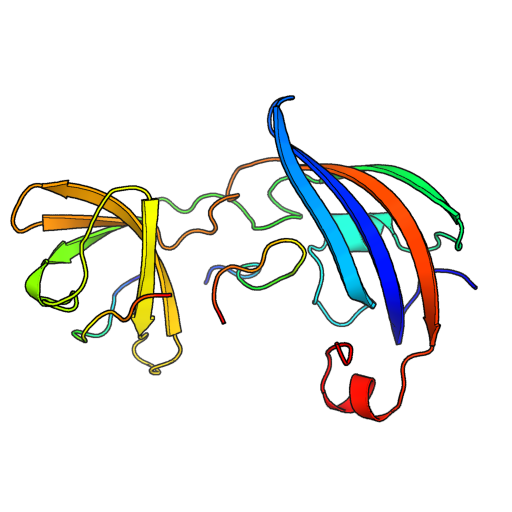trans isomerase domain superfamily [G3DSA:3.10.50.40] (1-149)

Foldseek 3Di:
DADDAQKWFKKWKWKDFPNDTDDTDIDIKHQPLPPAQQQVSVVRGGHDAFDKDKGKAFLCSPQEAFDPVQKDKDFPVPPDPPDDQDQADKDWDADPVRHIQIWGWHDDDDRITMIGSGDPQHRTMMMMTMHTNDIGRADPVCVVVSIHDD/DPPCAQDDPDHDDD/DDDDPDDDDDD

Solvent-accessible surface area: 9914 Å² total; per-residue (Å²): 99,126,3,12,107,46,37,4,0,25,0,110,23,34,2,64,6,142,62,115,75,87,59,127,30,105,25,36,2,0,5,29,60,204,15,1,0,48,7,0,27,112,28,0,101,39,77,65,70,65,64,73,21,128,11,115,2,48,14,130,78,0,10,8,106,89,42,108,121,0,59,46,78,4,70,72,82,16,0,23,146,113,20,124,26,78,84,50,28,64,6,38,1,54,34,145,148,45,80,71,25,24,1,29,1,71,34,60,128,59,150,100,0,29,2,22,8,5,14,77,23,8,35,79,67,0,54,3,106,2,73,1,57,103,3,72,109,11,55,93,98,7,69,151,137,18,117,18,160,134,173,56,165,9,26,115,24,56,12,42,46,9,15,97,48,147,29,93,117,30,125,4,117,54,118

Sequence (175 aa):
MKVGQDKVVTIRYTLQVEGEVLDQGELSYLHGHRNLIPGLEEALEGREEGEAFQAHVPAEKAYGPHDPEGVQVVPLSAFPEDAEVVPGAQFYAQDMEGNPMPLTVVAVEGEEVTVDFNHPLAGKDLDFQVEVVKVREATPEELLHGHAHPRYKNAKMLPFAFGATRYKNAKMLPF

B-factor: mean 122.28, std 38.96, range [56.04, 250.22]